Protein AF-A0A960UF58-F1 (afdb_monomer_lite)

Sequence (215 aa):
MGAFDPLALAAARLGTALIGRLQPARASLYSFDLWLEPWLRRRQAMRGRVPEVPAGTTRDLLFCFVDHFEPGTKGAELDRARERFAAWMDLYPPLAGQFTDAEGRHPQHGFFFPPHYFREEYMLGLAGMDWQGFGETELHLHHDGDTSATLRALLEETLERYAEYGVFQCQGEPVKRAYGFIHGNWALDNSRPEFCGVNDELTILRETGCYGDFT

Secondary structure (DSSP, 8-state):
-PPP-HHHHHHHHHHHHHHTTS-HHHHGGGTHHHHHHHHHHHHHHHTT-S----TT-----------B--TTTTT--HHHHHHHHHHHHHHHHHHHTT---TTSPPPPEEEEE-GGG--HHHHHHHHHHHHTTSEEEEEEE---S--HHHHHHHHHHHHHHHHTTT-S-EETTTTEE-EEEEETTS-GGGTSGGG---TTHHHHHHHHTEEEE--

pLDDT: mean 85.35, std 18.41, range [35.66, 98.19]

Structure (mmCIF, N/CA/C/O backbone):
data_AF-A0A960UF58-F1
#
_entry.id   AF-A0A960UF58-F1
#
loop_
_atom_site.group_PDB
_atom_site.id
_atom_site.type_symbol
_atom_site.label_atom_id
_atom_site.label_alt_id
_atom_site.label_comp_id
_atom_site.label_asym_id
_atom_site.label_entity_id
_atom_site.label_seq_id
_atom_site.pdbx_PDB_ins_code
_atom_site.Cartn_x
_atom_site.Cartn_y
_atom_site.Cartn_z
_atom_site.occupancy
_atom_site.B_iso_or_equiv
_atom_site.auth_seq_id
_atom_site.auth_comp_id
_atom_site.auth_asym_id
_atom_site.auth_atom_id
_atom_site.pdbx_PDB_model_num
ATOM 1 N N . MET A 1 1 ? 38.854 28.018 29.960 1.00 35.66 1 MET A N 1
ATOM 2 C CA . MET A 1 1 ? 39.108 26.567 30.101 1.00 35.66 1 MET A CA 1
ATOM 3 C C . MET A 1 1 ? 37.794 25.862 29.842 1.00 35.66 1 MET A C 1
ATOM 5 O O . MET A 1 1 ? 36.840 26.119 30.562 1.00 35.66 1 MET A O 1
ATOM 9 N N . GLY A 1 2 ? 37.717 25.140 28.722 1.00 35.88 2 GLY A N 1
ATOM 10 C CA . GLY A 1 2 ? 36.471 24.616 28.163 1.00 35.88 2 GLY A CA 1
ATOM 11 C C . GLY A 1 2 ? 35.810 23.590 29.076 1.00 35.88 2 GLY A C 1
ATOM 12 O O . GLY A 1 2 ? 36.472 22.680 29.573 1.00 35.88 2 GLY A O 1
ATOM 13 N N . ALA A 1 3 ? 34.511 23.769 29.299 1.00 35.78 3 ALA A N 1
ATOM 14 C CA . ALA A 1 3 ? 33.680 22.813 30.004 1.00 35.78 3 ALA A CA 1
ATOM 15 C C . ALA A 1 3 ? 33.546 21.543 29.150 1.00 35.78 3 ALA A C 1
ATOM 17 O O . ALA A 1 3 ? 33.103 21.591 28.005 1.00 35.78 3 ALA A O 1
ATOM 18 N N . PHE A 1 4 ? 33.981 20.422 29.717 1.00 38.81 4 PHE A N 1
ATOM 19 C CA . PHE A 1 4 ? 33.742 19.081 29.199 1.00 38.81 4 PHE A CA 1
ATOM 20 C C . PHE A 1 4 ? 32.229 18.819 29.180 1.00 38.81 4 PHE A C 1
ATOM 22 O O . PHE A 1 4 ? 31.593 18.901 30.229 1.00 38.81 4 PHE A O 1
ATOM 29 N N . ASP A 1 5 ? 31.667 18.492 28.014 1.00 45.50 5 ASP A N 1
ATOM 30 C CA . ASP A 1 5 ? 30.280 18.039 27.888 1.00 45.50 5 ASP A CA 1
ATOM 31 C C . ASP A 1 5 ? 30.226 16.496 27.921 1.00 45.50 5 ASP A C 1
ATOM 33 O O . ASP A 1 5 ? 30.603 15.836 26.944 1.00 45.50 5 ASP A O 1
ATOM 37 N N . PRO A 1 6 ? 29.778 15.881 29.030 1.00 41.31 6 PRO A N 1
ATOM 38 C CA . PRO A 1 6 ? 29.669 14.429 29.144 1.00 41.31 6 PRO A CA 1
ATOM 39 C C . PRO A 1 6 ? 28.614 13.812 28.201 1.00 41.31 6 PRO A C 1
ATOM 41 O O . PRO A 1 6 ? 28.666 12.603 27.962 1.00 41.31 6 PRO A O 1
ATOM 44 N N . LEU A 1 7 ? 27.701 14.601 27.611 1.00 42.38 7 LEU A N 1
ATOM 45 C CA . LEU A 1 7 ? 26.714 14.119 26.633 1.00 42.38 7 LEU A CA 1
ATOM 46 C C . LEU A 1 7 ? 27.330 13.869 25.250 1.00 42.38 7 LEU A C 1
ATOM 48 O O . LEU A 1 7 ? 26.960 12.894 24.590 1.00 42.38 7 LEU A O 1
ATOM 52 N N . ALA A 1 8 ? 28.326 14.662 24.845 1.00 39.12 8 ALA A N 1
ATOM 53 C CA . ALA A 1 8 ? 29.059 14.451 23.594 1.00 39.12 8 ALA A CA 1
ATOM 54 C C . ALA A 1 8 ? 29.823 13.109 23.592 1.00 39.12 8 ALA A C 1
ATOM 56 O O . ALA A 1 8 ? 29.866 12.403 22.582 1.00 39.12 8 ALA A O 1
ATOM 57 N N . LEU A 1 9 ? 30.355 12.697 24.750 1.00 36.53 9 LEU A N 1
ATOM 58 C CA . LEU A 1 9 ? 31.069 11.424 24.903 1.00 36.53 9 LEU A CA 1
ATOM 59 C C . LEU A 1 9 ? 30.117 10.212 24.978 1.00 36.53 9 LEU A C 1
ATOM 61 O O . LEU A 1 9 ? 30.478 9.113 24.554 1.00 36.53 9 LEU A O 1
ATOM 65 N N . ALA A 1 10 ? 28.890 10.402 25.476 1.00 38.62 10 ALA A N 1
ATOM 66 C CA . ALA A 1 10 ? 27.859 9.363 25.506 1.00 38.62 10 ALA A CA 1
ATOM 67 C C . ALA A 1 10 ? 27.252 9.102 24.114 1.00 38.62 10 ALA A C 1
ATOM 69 O O . ALA A 1 10 ? 27.039 7.943 23.752 1.00 38.62 10 ALA A O 1
ATOM 70 N N . ALA A 1 11 ? 27.055 10.149 23.302 1.00 41.41 11 ALA A N 1
ATOM 71 C CA . ALA A 1 11 ? 26.630 10.025 21.905 1.00 41.41 11 ALA A CA 1
ATOM 72 C C . ALA A 1 11 ? 27.689 9.311 21.043 1.00 41.41 11 ALA A C 1
ATOM 74 O O . ALA A 1 11 ? 27.357 8.402 20.280 1.00 41.41 11 ALA A O 1
ATOM 75 N N . ALA A 1 12 ? 28.974 9.626 21.248 1.00 40.22 12 ALA A N 1
ATOM 76 C CA . ALA A 1 12 ? 30.078 8.942 20.576 1.00 40.22 12 ALA A CA 1
ATOM 77 C C . ALA A 1 12 ? 30.162 7.442 20.931 1.00 40.22 12 ALA A C 1
ATOM 79 O O . ALA A 1 12 ? 30.498 6.630 20.069 1.00 40.22 12 ALA A O 1
ATOM 80 N N . ARG A 1 13 ? 29.814 7.056 22.172 1.00 38.66 13 ARG A N 1
ATOM 81 C CA . ARG A 1 13 ? 29.865 5.664 22.668 1.00 38.66 13 ARG A CA 1
ATOM 82 C C . ARG A 1 13 ? 28.638 4.816 22.313 1.00 38.66 13 ARG A C 1
ATOM 84 O O . ARG A 1 13 ? 28.781 3.616 22.095 1.00 38.66 13 ARG A O 1
ATOM 91 N N . LEU A 1 14 ? 27.449 5.412 22.210 1.00 40.06 14 LEU A N 1
ATOM 92 C CA . LEU A 1 14 ? 26.248 4.718 21.719 1.00 40.06 14 LEU A CA 1
ATOM 93 C C . LEU A 1 14 ? 26.295 4.500 20.201 1.00 40.06 14 LEU A C 1
ATOM 95 O O . LEU A 1 14 ? 25.903 3.431 19.738 1.00 40.06 14 LEU A O 1
ATOM 99 N N . GLY A 1 15 ? 26.869 5.451 19.453 1.00 38.34 15 GLY A N 1
ATOM 100 C CA . GLY A 1 15 ? 27.195 5.259 18.040 1.00 38.34 15 GLY A CA 1
ATOM 101 C C . GLY A 1 15 ? 28.153 4.084 17.843 1.00 38.34 15 GLY A C 1
ATOM 102 O O . GLY A 1 15 ? 27.840 3.155 17.109 1.00 38.34 15 GLY A O 1
ATOM 103 N N . THR A 1 16 ? 29.272 4.036 18.574 1.00 40.19 16 THR A N 1
ATOM 104 C CA . THR A 1 16 ? 30.250 2.937 18.427 1.00 40.19 16 THR A CA 1
ATOM 105 C C . THR A 1 16 ? 29.744 1.573 18.903 1.00 40.19 16 THR A C 1
ATOM 107 O O . THR A 1 16 ? 30.162 0.563 18.345 1.00 40.19 16 THR A O 1
ATOM 110 N N . ALA A 1 17 ? 28.834 1.496 19.878 1.00 38.78 17 ALA A N 1
ATOM 111 C CA . ALA A 1 17 ? 28.295 0.213 20.344 1.00 38.78 17 ALA A CA 1
ATOM 112 C C . ALA A 1 17 ? 27.265 -0.406 19.378 1.00 38.78 17 ALA A C 1
ATOM 114 O O . ALA A 1 17 ? 27.207 -1.632 19.261 1.00 38.78 17 ALA A O 1
ATOM 115 N N . LEU A 1 18 ? 26.492 0.417 18.656 1.00 38.09 18 LEU A N 1
ATOM 116 C CA . LEU A 1 18 ? 25.595 -0.054 17.593 1.00 38.09 18 LEU A CA 1
ATOM 117 C C . LEU A 1 18 ? 26.373 -0.356 16.297 1.00 38.09 18 LEU A C 1
ATOM 119 O O . LEU A 1 18 ? 26.119 -1.362 15.639 1.00 38.09 18 LEU A O 1
ATOM 123 N N . ILE A 1 19 ? 27.392 0.460 15.996 1.00 43.59 19 ILE A N 1
ATOM 124 C CA . ILE A 1 19 ? 28.337 0.254 14.886 1.00 43.59 19 ILE A CA 1
ATOM 125 C C . ILE A 1 19 ? 29.221 -0.982 15.127 1.00 43.59 19 ILE A C 1
ATOM 127 O O . ILE A 1 19 ? 29.577 -1.672 14.186 1.00 43.59 19 ILE A O 1
ATOM 131 N N . GLY A 1 20 ? 29.535 -1.338 16.375 1.00 38.00 20 GLY A N 1
ATOM 132 C CA . GLY A 1 20 ? 30.396 -2.484 16.694 1.00 38.00 20 GLY A CA 1
ATOM 133 C C . GLY A 1 20 ? 29.783 -3.864 16.414 1.00 38.00 20 GLY A C 1
ATOM 134 O O . GLY A 1 20 ? 30.506 -4.858 16.426 1.00 38.00 20 GLY A O 1
ATOM 135 N N . ARG A 1 21 ? 28.466 -3.948 16.167 1.00 47.28 21 ARG A N 1
ATOM 136 C CA . ARG A 1 21 ? 27.764 -5.199 15.806 1.00 47.28 21 ARG A CA 1
ATOM 137 C C . ARG A 1 21 ? 27.232 -5.224 14.376 1.00 47.28 21 ARG A C 1
ATOM 139 O O . ARG A 1 21 ? 26.834 -6.286 13.901 1.00 47.28 21 ARG A O 1
ATOM 146 N N . LEU A 1 22 ? 27.243 -4.090 13.685 1.00 45.78 22 LEU A N 1
ATOM 147 C CA . LEU A 1 22 ? 26.968 -4.013 12.259 1.00 45.78 22 LEU A CA 1
ATOM 148 C C . LEU A 1 22 ? 28.318 -3.962 11.555 1.00 45.78 22 LEU A C 1
ATOM 150 O O . LEU A 1 22 ? 29.100 -3.048 11.784 1.00 45.78 22 LEU A O 1
ATOM 154 N N . GLN A 1 23 ? 28.622 -4.951 10.712 1.00 42.91 23 GLN A N 1
ATOM 155 C CA . GLN A 1 23 ? 29.793 -4.855 9.839 1.00 42.91 23 GLN A CA 1
ATOM 156 C C . GLN A 1 23 ? 29.788 -3.465 9.169 1.00 42.91 23 GLN A C 1
ATOM 158 O O . GLN A 1 23 ? 28.734 -3.069 8.667 1.00 42.91 23 GLN A O 1
ATOM 163 N N . PRO A 1 24 ? 30.907 -2.718 9.143 1.00 47.62 24 PRO A N 1
ATOM 164 C CA . PRO A 1 24 ? 30.952 -1.350 8.612 1.00 47.62 24 PRO A CA 1
ATOM 165 C C . PRO A 1 24 ? 30.425 -1.232 7.168 1.00 47.62 24 PRO A C 1
ATOM 167 O O . PRO A 1 24 ? 29.931 -0.180 6.783 1.00 47.62 24 PRO A O 1
ATOM 170 N N . ALA A 1 25 ? 30.409 -2.337 6.416 1.00 47.12 25 ALA A N 1
ATOM 171 C CA . ALA A 1 25 ? 29.794 -2.457 5.094 1.00 47.12 25 ALA A CA 1
ATOM 172 C C . ALA A 1 25 ? 28.253 -2.322 5.063 1.00 47.12 25 ALA A C 1
ATOM 174 O O . ALA A 1 25 ? 27.687 -2.143 3.993 1.00 47.12 25 ALA A O 1
ATOM 175 N N . ARG A 1 26 ? 27.555 -2.417 6.204 1.00 44.84 26 ARG A N 1
ATOM 176 C CA . ARG A 1 26 ? 26.094 -2.233 6.300 1.00 44.84 26 ARG A CA 1
ATOM 177 C C . ARG A 1 26 ? 25.682 -0.866 6.834 1.00 44.84 26 ARG A C 1
ATOM 179 O O . ARG A 1 26 ? 24.528 -0.490 6.682 1.00 44.84 26 ARG A O 1
ATOM 186 N N . ALA A 1 27 ? 26.600 -0.120 7.445 1.00 47.00 27 ALA A N 1
ATOM 187 C CA . ALA A 1 27 ? 26.308 1.223 7.938 1.00 47.00 27 ALA A CA 1
ATOM 188 C C . ALA A 1 27 ? 26.151 2.236 6.788 1.00 47.00 27 ALA A C 1
ATOM 190 O O . ALA A 1 27 ? 25.354 3.157 6.903 1.00 47.00 27 ALA A O 1
ATOM 191 N N . SER A 1 28 ? 26.834 2.037 5.656 1.00 52.88 28 SER A N 1
ATOM 192 C CA . SER A 1 28 ? 26.643 2.872 4.461 1.00 52.88 28 SER A CA 1
ATOM 193 C C . SER A 1 28 ? 25.354 2.568 3.687 1.00 52.88 28 SER A C 1
ATOM 195 O O . SER A 1 28 ? 25.018 3.326 2.792 1.00 52.88 28 SER A O 1
ATOM 197 N N . LEU A 1 29 ? 24.641 1.476 4.002 1.00 53.09 29 LEU A N 1
ATOM 198 C CA . LEU A 1 29 ? 23.432 1.056 3.271 1.00 53.09 29 LEU A CA 1
ATOM 199 C C . LEU A 1 29 ? 22.164 1.811 3.683 1.00 53.09 29 LEU A C 1
ATOM 201 O O . LEU A 1 29 ? 21.142 1.669 3.027 1.00 53.09 29 LEU A O 1
ATOM 205 N N . TYR A 1 30 ? 22.211 2.566 4.781 1.00 58.62 30 TYR A N 1
ATOM 206 C CA . TYR A 1 30 ? 21.027 3.214 5.348 1.00 58.62 30 TYR A CA 1
ATOM 207 C C . TYR A 1 30 ? 21.188 4.724 5.503 1.00 58.62 30 TYR A C 1
ATOM 209 O O . TYR A 1 30 ? 20.387 5.325 6.211 1.00 58.62 30 TYR A O 1
ATOM 217 N N . SER A 1 31 ? 22.227 5.326 4.910 1.00 70.44 31 SER A N 1
ATOM 218 C CA . SER A 1 31 ? 22.417 6.786 4.864 1.00 70.44 31 SER A CA 1
ATOM 219 C C . SER A 1 31 ? 22.150 7.478 6.212 1.00 70.44 31 SER A C 1
ATOM 221 O O . SER A 1 31 ? 21.414 8.461 6.301 1.00 70.44 31 SER A O 1
ATOM 223 N N . PHE A 1 32 ? 22.682 6.906 7.304 1.00 73.25 32 PHE A N 1
ATOM 224 C CA . PHE A 1 32 ? 22.424 7.373 8.676 1.00 73.25 32 PHE A CA 1
ATOM 225 C C . PHE A 1 32 ? 22.782 8.847 8.871 1.00 73.25 32 PHE A C 1
ATOM 227 O O . PHE A 1 32 ? 22.177 9.527 9.696 1.00 73.25 32 PHE A O 1
ATOM 234 N N . ASP A 1 33 ? 23.764 9.337 8.125 1.00 75.56 33 ASP A N 1
ATOM 235 C CA . ASP A 1 33 ? 24.168 10.736 8.076 1.00 75.56 33 ASP A CA 1
ATOM 236 C C . ASP A 1 33 ? 23.029 11.677 7.656 1.00 75.56 33 ASP A C 1
ATOM 238 O O . ASP A 1 33 ? 22.981 12.806 8.141 1.00 75.56 33 ASP A O 1
ATOM 242 N N . LEU A 1 34 ? 22.071 11.206 6.851 1.00 72.31 34 LEU A N 1
ATOM 243 C CA . LEU A 1 34 ? 20.935 12.007 6.388 1.00 72.31 34 LEU A CA 1
ATOM 244 C C . LEU A 1 34 ? 19.814 12.125 7.431 1.00 72.31 34 LEU A C 1
ATOM 246 O O . LEU A 1 34 ? 19.205 13.187 7.558 1.00 72.31 34 LEU A O 1
ATOM 250 N N . TRP A 1 35 ? 19.525 11.066 8.197 1.00 76.62 35 TRP A N 1
ATOM 251 C CA . TRP A 1 35 ? 18.324 11.020 9.048 1.00 76.62 35 TRP A CA 1
ATOM 252 C C . TRP A 1 35 ? 18.586 10.925 10.556 1.00 76.62 35 TRP A C 1
ATOM 254 O O . TRP A 1 35 ? 17.722 11.320 11.345 1.00 76.62 35 TRP A O 1
ATOM 264 N N . LEU A 1 36 ? 19.755 10.446 11.001 1.00 83.19 36 LEU A N 1
ATOM 265 C CA . LEU A 1 36 ? 19.995 10.154 12.420 1.00 83.19 36 LEU A CA 1
ATOM 266 C C . LEU A 1 36 ? 20.005 11.418 13.286 1.00 83.19 36 LEU A C 1
ATOM 268 O O . LEU A 1 36 ? 19.391 11.437 14.356 1.00 83.19 36 LEU A O 1
ATOM 272 N N . GLU A 1 37 ? 20.685 12.479 12.844 1.00 88.38 37 GLU A N 1
ATOM 273 C CA . GLU A 1 37 ? 20.722 13.745 13.579 1.00 88.38 37 GLU A CA 1
ATOM 274 C C . GLU A 1 37 ? 19.328 14.403 13.650 1.00 88.38 37 GLU A C 1
ATOM 276 O O . GLU A 1 37 ? 18.875 14.674 14.773 1.00 88.38 37 GLU A O 1
ATOM 281 N N . PRO A 1 38 ? 18.602 14.625 12.530 1.00 85.75 38 PRO A N 1
ATOM 282 C CA . PRO A 1 38 ? 17.232 15.136 12.578 1.00 85.75 38 PRO A CA 1
ATOM 283 C C . PRO A 1 38 ? 16.314 14.304 13.481 1.00 85.75 38 PRO A C 1
ATOM 285 O O . PRO A 1 38 ? 15.581 14.865 14.304 1.00 85.75 38 PRO A O 1
ATOM 288 N N . TRP A 1 39 ? 16.394 12.972 13.399 1.00 84.81 39 TRP A N 1
ATOM 289 C CA . TRP A 1 39 ? 15.601 12.069 14.231 1.00 84.81 39 TRP A CA 1
ATOM 290 C C . TRP A 1 39 ? 15.932 12.205 15.722 1.00 84.81 39 TRP A C 1
ATOM 292 O O . TRP A 1 39 ? 15.020 12.320 16.545 1.00 84.81 39 TRP A O 1
ATOM 302 N N . LEU A 1 40 ? 17.217 12.256 16.099 1.00 90.56 40 LEU A N 1
ATOM 303 C CA . LEU A 1 40 ? 17.638 12.444 17.493 1.00 90.56 40 LEU A CA 1
ATOM 304 C C . LEU A 1 40 ? 17.169 13.791 18.045 1.00 90.56 40 LEU A C 1
ATOM 306 O O . LEU A 1 40 ? 16.620 13.840 19.150 1.00 90.56 40 LEU A O 1
ATOM 310 N N . ARG A 1 41 ? 17.325 14.873 17.271 1.00 89.88 41 ARG A N 1
ATOM 311 C CA . ARG A 1 41 ? 16.839 16.209 17.645 1.00 89.88 41 ARG A CA 1
ATOM 312 C C . ARG A 1 41 ? 15.329 16.204 17.848 1.00 89.88 41 ARG A C 1
ATOM 314 O O . ARG A 1 41 ? 14.854 16.704 18.868 1.00 89.88 41 ARG A O 1
ATOM 321 N N . ARG A 1 42 ? 14.569 15.586 16.935 1.00 86.50 42 ARG A N 1
ATOM 322 C CA . ARG A 1 42 ? 13.112 15.436 17.062 1.00 86.50 42 ARG A CA 1
ATOM 323 C C . ARG A 1 42 ? 12.751 14.629 18.303 1.00 86.50 42 ARG A C 1
ATOM 325 O O . ARG A 1 42 ? 11.921 15.073 19.089 1.00 86.50 42 ARG A O 1
ATOM 332 N N . ARG A 1 43 ? 13.397 13.484 18.530 1.00 85.94 43 ARG A N 1
ATOM 333 C CA . ARG A 1 43 ? 13.152 12.628 19.699 1.00 85.94 43 ARG A CA 1
ATOM 334 C C . ARG A 1 43 ? 13.438 13.356 21.008 1.00 85.94 43 ARG A C 1
ATOM 336 O O . ARG A 1 43 ? 12.660 13.235 21.950 1.00 85.94 43 ARG A O 1
ATOM 343 N N . GLN A 1 44 ? 14.524 14.121 21.078 1.00 87.81 44 GLN A N 1
ATOM 344 C CA . GLN A 1 44 ? 14.856 14.925 22.251 1.00 87.81 44 GLN A CA 1
ATOM 345 C C . GLN A 1 44 ? 13.871 16.082 22.445 1.00 87.81 44 GLN A C 1
ATOM 347 O O . GLN A 1 44 ? 13.443 16.315 23.569 1.00 87.81 44 GLN A O 1
ATOM 352 N N . ALA A 1 45 ? 13.448 16.749 21.369 1.00 85.25 45 ALA A N 1
ATOM 353 C CA . ALA A 1 45 ? 12.430 17.796 21.431 1.00 85.25 45 ALA A CA 1
ATOM 354 C C . ALA A 1 45 ? 11.052 17.260 21.860 1.00 85.25 45 ALA A C 1
ATOM 356 O O . ALA A 1 45 ? 10.289 17.983 22.492 1.00 85.25 45 ALA A O 1
ATOM 357 N N . MET A 1 46 ? 10.735 16.005 21.527 1.00 82.00 46 MET A N 1
ATOM 358 C CA . MET A 1 46 ? 9.480 15.338 21.894 1.00 82.00 46 MET A CA 1
ATOM 359 C C . MET A 1 46 ? 9.526 14.673 23.279 1.00 82.00 46 MET A C 1
ATOM 361 O O . MET A 1 46 ? 8.474 14.374 23.848 1.00 82.00 46 MET A O 1
ATOM 365 N N . ARG A 1 47 ? 10.715 14.444 23.857 1.00 76.69 47 ARG A N 1
ATOM 366 C CA . ARG A 1 47 ? 10.854 13.900 25.217 1.00 76.69 47 ARG A CA 1
ATOM 367 C C . ARG A 1 47 ? 10.199 14.846 26.223 1.00 76.69 47 ARG A C 1
ATOM 369 O O . ARG A 1 47 ? 10.579 16.005 26.332 1.00 76.69 47 ARG A O 1
ATOM 376 N N . GLY A 1 48 ? 9.215 14.332 26.960 1.0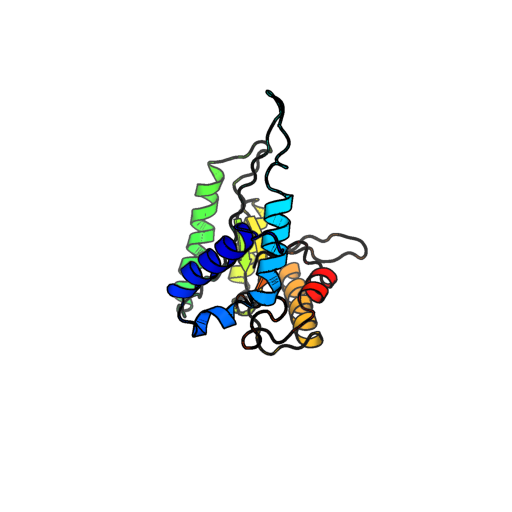0 70.38 48 GLY A N 1
ATOM 377 C CA . GLY A 1 48 ? 8.448 15.107 27.941 1.00 70.38 48 GLY A CA 1
ATOM 378 C C . GLY A 1 48 ? 7.337 15.980 27.348 1.00 70.38 48 GLY A C 1
ATOM 379 O O . GLY A 1 48 ? 6.665 16.667 28.104 1.00 70.38 48 GLY A O 1
ATOM 380 N N . ARG A 1 49 ? 7.107 15.941 26.025 1.00 70.38 49 ARG A N 1
ATOM 381 C CA . ARG A 1 49 ? 5.983 16.630 25.364 1.00 70.38 49 ARG A CA 1
ATOM 382 C C . ARG A 1 49 ? 4.743 15.757 25.180 1.00 70.38 49 ARG A C 1
ATOM 384 O O . ARG A 1 49 ? 3.867 16.131 24.409 1.00 70.38 49 ARG A O 1
ATOM 391 N N . VAL A 1 50 ? 4.658 14.607 25.849 1.00 69.12 50 VAL A N 1
ATOM 392 C CA . VAL A 1 50 ? 3.391 13.869 25.908 1.00 69.12 50 VAL A CA 1
ATOM 393 C C . VAL A 1 50 ? 2.460 14.706 26.782 1.00 69.12 50 VAL A C 1
ATOM 395 O O . VAL A 1 50 ? 2.764 14.854 27.967 1.00 69.12 50 VAL A O 1
ATOM 398 N N . PRO A 1 51 ? 1.398 15.316 26.226 1.00 74.44 51 PRO A N 1
ATOM 399 C CA . PRO A 1 51 ? 0.483 16.114 27.024 1.00 74.44 51 PRO A CA 1
ATOM 400 C C . PRO A 1 51 ? -0.092 15.228 28.126 1.00 74.44 51 PRO A C 1
ATOM 402 O O . PRO A 1 51 ? -0.423 14.066 27.877 1.00 74.44 51 PRO A O 1
ATOM 405 N N . GLU A 1 52 ? -0.210 15.758 29.339 1.00 79.31 52 GLU A N 1
ATOM 406 C CA . GLU A 1 52 ? -0.967 15.068 30.374 1.00 79.31 52 GLU A CA 1
ATOM 407 C C . GLU A 1 52 ? -2.422 15.000 29.905 1.00 79.31 52 GLU A C 1
ATOM 409 O O . GLU A 1 52 ? -3.082 16.023 29.728 1.00 79.31 52 GLU A O 1
ATOM 414 N N . VAL A 1 53 ? -2.895 13.793 29.602 1.00 81.62 53 VAL A N 1
ATOM 415 C CA . VAL A 1 53 ? -4.269 13.576 29.153 1.00 81.62 53 VAL A CA 1
ATOM 416 C C . VAL A 1 53 ? -5.137 13.442 30.406 1.00 81.62 53 VAL A C 1
ATOM 418 O O . VAL A 1 53 ? -4.920 12.477 31.151 1.00 81.62 53 VAL A O 1
ATOM 421 N N . PRO A 1 54 ? -6.092 14.363 30.654 1.00 89.62 54 PRO A N 1
ATOM 422 C CA . PRO A 1 54 ? -6.914 14.347 31.857 1.00 89.62 54 PRO A CA 1
ATOM 423 C C . PRO A 1 54 ? -7.587 12.996 32.106 1.00 89.62 54 PRO A C 1
ATOM 425 O O . PRO A 1 54 ? -7.923 12.246 31.182 1.00 89.62 54 PRO A O 1
ATOM 428 N N . ALA A 1 55 ? -7.802 12.678 33.381 1.00 88.94 55 ALA A N 1
ATOM 429 C CA . ALA A 1 55 ? -8.592 11.513 33.748 1.00 88.94 55 ALA A CA 1
ATOM 430 C C . ALA A 1 55 ? -10.015 11.654 33.177 1.00 88.94 55 ALA A C 1
ATOM 432 O O . ALA A 1 55 ? -10.645 12.698 33.325 1.00 88.94 55 ALA A O 1
ATOM 433 N N . GLY A 1 56 ? -10.508 10.602 32.522 1.00 89.12 56 GLY A N 1
ATOM 434 C CA . GLY A 1 56 ? -11.827 10.597 31.880 1.00 89.12 56 GLY A CA 1
ATOM 435 C C . GLY A 1 56 ? -11.848 11.037 30.412 1.00 89.12 56 GLY A C 1
ATOM 436 O O . GLY A 1 56 ? -12.899 10.938 29.789 1.00 89.12 56 GLY A O 1
ATOM 437 N N . THR A 1 57 ? -10.723 11.464 29.827 1.00 91.88 57 THR A N 1
ATOM 438 C CA . THR A 1 57 ? -10.649 11.731 28.382 1.00 91.88 57 THR A CA 1
ATOM 439 C C . THR A 1 57 ? -10.648 10.423 27.584 1.00 91.88 57 THR A C 1
ATOM 441 O O . THR A 1 57 ? -9.807 9.550 27.827 1.00 91.88 57 THR A O 1
ATOM 444 N N . THR A 1 58 ? -11.562 10.299 26.615 1.00 89.50 58 THR A N 1
ATOM 445 C CA . THR A 1 58 ? -11.568 9.209 25.625 1.00 89.50 58 THR A CA 1
ATOM 446 C C . THR A 1 58 ? -10.254 9.200 24.849 1.00 89.50 58 THR A C 1
ATOM 448 O O . THR A 1 58 ? -9.766 10.249 24.436 1.00 89.50 58 THR A O 1
ATOM 451 N N . ARG A 1 59 ? -9.660 8.016 24.684 1.00 85.50 59 ARG A N 1
ATOM 452 C CA . ARG A 1 59 ? -8.436 7.820 23.904 1.00 85.50 59 ARG A CA 1
ATOM 453 C C . ARG A 1 59 ? -8.735 6.873 22.754 1.00 85.50 59 ARG A C 1
ATOM 455 O O . ARG A 1 59 ? -9.034 5.708 23.005 1.00 85.50 59 ARG A O 1
ATOM 462 N N . ASP A 1 60 ? -8.600 7.367 21.535 1.00 86.50 60 ASP A N 1
ATOM 463 C CA . ASP A 1 60 ? -8.675 6.551 20.330 1.00 86.50 60 ASP A CA 1
ATOM 464 C C . ASP A 1 60 ? -7.331 5.850 20.108 1.00 86.50 60 ASP A C 1
ATOM 466 O O . ASP A 1 60 ? -6.266 6.475 20.127 1.00 86.50 60 ASP A O 1
ATOM 470 N N . LEU A 1 61 ? -7.370 4.528 19.953 1.00 85.81 61 LEU A N 1
ATOM 471 C CA . LEU A 1 61 ? -6.196 3.700 19.695 1.00 85.81 61 LEU A CA 1
ATOM 472 C C . LEU A 1 61 ? -6.282 3.177 18.268 1.00 85.81 61 LEU A C 1
ATOM 474 O O . LEU A 1 61 ? -7.158 2.377 17.953 1.00 85.81 61 LEU A O 1
ATOM 478 N N . LEU A 1 62 ? -5.352 3.614 17.423 1.00 86.06 62 LEU A N 1
ATOM 479 C CA . LEU A 1 62 ? -5.229 3.131 16.056 1.00 86.06 62 LEU A CA 1
ATOM 480 C C . LEU A 1 62 ? -4.100 2.102 16.002 1.00 86.06 62 LEU A C 1
ATOM 482 O O . LEU A 1 62 ? -2.953 2.408 16.332 1.00 86.06 62 LEU A O 1
ATOM 486 N N . PHE A 1 63 ? -4.432 0.884 15.581 1.00 84.25 63 PHE A N 1
ATOM 487 C CA . PHE A 1 63 ? -3.454 -0.150 15.267 1.00 84.25 63 PHE A CA 1
ATOM 488 C C . PHE A 1 63 ? -3.285 -0.197 13.756 1.00 84.25 63 PHE A C 1
ATOM 490 O O . PHE A 1 63 ? -4.231 -0.503 13.040 1.00 84.25 63 PHE A O 1
ATOM 497 N N . CYS A 1 64 ? -2.082 0.115 13.285 1.00 84.00 64 CYS A N 1
ATOM 498 C CA . CYS A 1 64 ? -1.735 0.039 11.876 1.00 84.00 64 CYS A CA 1
ATOM 499 C C . CYS A 1 64 ? -0.658 -1.029 11.699 1.00 84.00 64 CYS A C 1
ATOM 501 O O . CYS A 1 64 ? 0.387 -0.979 12.354 1.00 84.00 64 CYS A O 1
ATOM 503 N N . PHE A 1 65 ? -0.942 -2.006 10.844 1.00 81.62 65 PHE A N 1
ATOM 504 C CA . PHE A 1 65 ? 0.023 -2.981 10.367 1.00 81.62 65 PHE A CA 1
ATOM 505 C C . PHE A 1 65 ? 0.090 -2.839 8.854 1.00 81.62 65 PHE A C 1
ATOM 507 O O . PHE A 1 65 ? -0.940 -2.879 8.186 1.00 81.62 65 PHE A O 1
ATOM 514 N N . VAL A 1 66 ? 1.300 -2.639 8.348 1.0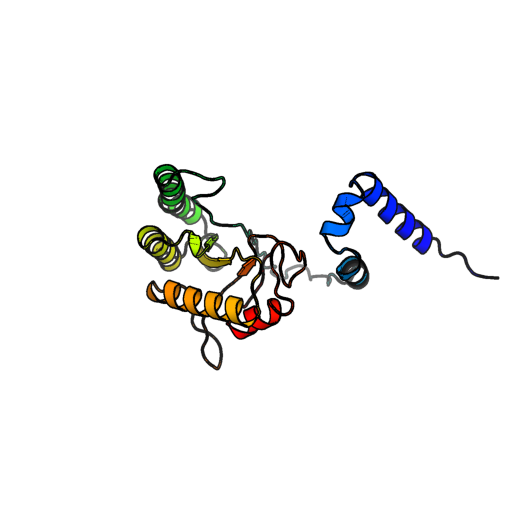0 81.88 66 VAL A N 1
ATOM 515 C CA . VAL A 1 66 ? 1.552 -2.406 6.934 1.00 81.88 66 VAL A CA 1
ATOM 516 C C . VAL A 1 66 ? 2.571 -3.431 6.474 1.00 81.88 66 VAL A C 1
ATOM 518 O O . VAL A 1 66 ? 3.612 -3.595 7.109 1.00 81.88 66 VAL A O 1
ATOM 521 N N . ASP A 1 67 ? 2.233 -4.159 5.416 1.00 86.19 67 ASP A N 1
ATOM 522 C CA . ASP A 1 67 ? 3.093 -5.181 4.832 1.00 86.19 67 ASP A CA 1
ATOM 523 C C . ASP A 1 67 ? 2.807 -5.319 3.336 1.00 86.19 67 ASP A C 1
ATOM 525 O O . ASP A 1 67 ? 1.764 -4.904 2.826 1.00 86.19 67 ASP A O 1
ATOM 529 N N . HIS A 1 68 ? 3.748 -5.933 2.636 1.00 94.06 68 HIS A N 1
ATOM 530 C CA . HIS A 1 68 ? 3.669 -6.203 1.214 1.00 94.06 68 HIS A CA 1
ATOM 531 C C . HIS A 1 68 ? 2.686 -7.344 0.929 1.00 94.06 68 HIS A C 1
ATOM 533 O O . HIS A 1 68 ? 2.889 -8.483 1.361 1.00 94.06 68 HIS A O 1
ATOM 539 N N . PHE A 1 69 ? 1.656 -7.089 0.122 1.00 96.44 69 PHE A N 1
ATOM 540 C CA . PHE A 1 69 ? 0.744 -8.139 -0.318 1.00 96.44 69 PHE A CA 1
ATOM 541 C C . PHE A 1 69 ? 1.237 -8.792 -1.617 1.00 96.44 69 PHE A C 1
ATOM 543 O O . PHE A 1 69 ? 0.925 -8.366 -2.728 1.00 96.44 69 PHE A O 1
ATOM 550 N N . GLU A 1 70 ? 2.031 -9.856 -1.472 1.00 96.12 70 GLU A N 1
ATOM 551 C CA . GLU A 1 70 ? 2.690 -10.551 -2.585 1.00 96.12 70 GLU A CA 1
ATOM 552 C C . GLU A 1 70 ? 2.411 -12.063 -2.607 1.00 96.12 70 GLU A C 1
ATOM 554 O O . GLU A 1 70 ? 3.214 -12.867 -2.114 1.00 96.12 70 GLU A O 1
ATOM 559 N N . PRO A 1 71 ? 1.317 -12.516 -3.239 1.00 95.19 71 PRO A N 1
ATOM 560 C CA . PRO A 1 71 ? 1.003 -13.944 -3.303 1.00 95.19 71 PRO A CA 1
ATOM 561 C C . PRO A 1 71 ? 2.139 -14.786 -3.923 1.00 95.19 71 PRO A C 1
ATOM 563 O O . PRO A 1 71 ? 2.429 -15.898 -3.465 1.00 95.19 71 PRO A O 1
ATOM 566 N N . GLY A 1 72 ? 2.841 -14.223 -4.914 1.00 94.31 72 GLY A N 1
ATOM 567 C CA . GLY A 1 72 ? 3.973 -14.842 -5.613 1.00 94.31 72 GLY A CA 1
ATOM 568 C C . GLY A 1 72 ? 5.326 -14.758 -4.898 1.00 94.31 72 GLY A C 1
ATOM 569 O O . GLY A 1 72 ? 6.323 -15.242 -5.437 1.00 94.31 72 GLY A O 1
ATOM 570 N N . THR A 1 73 ? 5.389 -14.180 -3.691 1.00 93.69 73 THR A N 1
ATOM 571 C CA . THR A 1 73 ? 6.663 -13.928 -3.004 1.00 93.69 73 THR A CA 1
ATOM 572 C C . THR A 1 73 ? 7.523 -15.188 -2.865 1.00 93.69 73 THR A C 1
ATOM 574 O O . THR A 1 73 ? 7.014 -16.308 -2.684 1.00 93.69 73 THR A O 1
ATOM 577 N N . LYS A 1 74 ? 8.847 -14.986 -2.900 1.00 91.31 74 LYS A N 1
ATOM 578 C CA . LYS A 1 74 ? 9.889 -16.032 -2.904 1.00 91.31 74 LYS A CA 1
ATOM 579 C C . LYS A 1 74 ? 9.864 -16.936 -4.144 1.00 91.31 74 LYS A C 1
ATOM 581 O O . LYS A 1 74 ? 10.229 -18.105 -4.045 1.00 91.31 74 LYS A O 1
ATOM 586 N N . GLY A 1 75 ? 9.441 -16.401 -5.291 1.00 91.38 75 GLY A N 1
ATOM 587 C CA . GLY A 1 75 ? 9.418 -17.134 -6.560 1.00 91.38 75 GLY A CA 1
ATOM 588 C C . GLY A 1 75 ? 8.427 -18.295 -6.548 1.00 91.38 75 GLY A C 1
ATOM 589 O O . GLY A 1 75 ? 8.731 -19.370 -7.055 1.00 91.38 75 GLY A O 1
ATOM 590 N N . ALA A 1 76 ? 7.276 -18.114 -5.896 1.00 94.31 76 ALA A N 1
ATOM 591 C CA . ALA A 1 76 ? 6.254 -19.147 -5.866 1.00 94.31 76 ALA A CA 1
ATOM 592 C C . ALA A 1 76 ? 5.654 -19.348 -7.264 1.00 94.31 76 ALA A C 1
ATOM 594 O O . ALA A 1 76 ? 5.292 -18.381 -7.934 1.00 94.31 76 ALA A O 1
ATOM 595 N N . GLU A 1 77 ? 5.501 -20.611 -7.664 1.00 96.19 77 GLU A N 1
ATOM 596 C CA . GLU A 1 77 ? 4.762 -20.982 -8.871 1.00 96.19 77 GLU A CA 1
ATOM 597 C C . GLU A 1 77 ? 3.331 -20.434 -8.836 1.00 96.19 77 GLU A C 1
ATOM 599 O O . GLU A 1 77 ? 2.750 -20.230 -7.763 1.00 96.19 77 GLU A O 1
ATOM 604 N N . LEU A 1 78 ? 2.741 -20.231 -10.015 1.00 95.62 78 LEU A N 1
ATOM 605 C CA . LEU A 1 78 ? 1.438 -19.578 -10.149 1.00 95.62 78 LEU A CA 1
ATOM 606 C C . LEU A 1 78 ? 0.341 -20.250 -9.313 1.00 95.62 78 LEU A C 1
ATOM 608 O O . LEU A 1 78 ? -0.401 -19.557 -8.620 1.00 95.62 78 LEU A O 1
ATOM 612 N N . ASP A 1 79 ? 0.261 -21.580 -9.323 1.00 97.50 79 ASP A N 1
ATOM 613 C CA . ASP A 1 79 ? -0.758 -22.304 -8.553 1.00 97.50 79 ASP A CA 1
ATOM 614 C C . ASP A 1 79 ? -0.598 -22.064 -7.050 1.00 97.50 79 ASP A C 1
ATOM 616 O O . ASP A 1 79 ? -1.570 -21.807 -6.342 1.00 97.50 79 A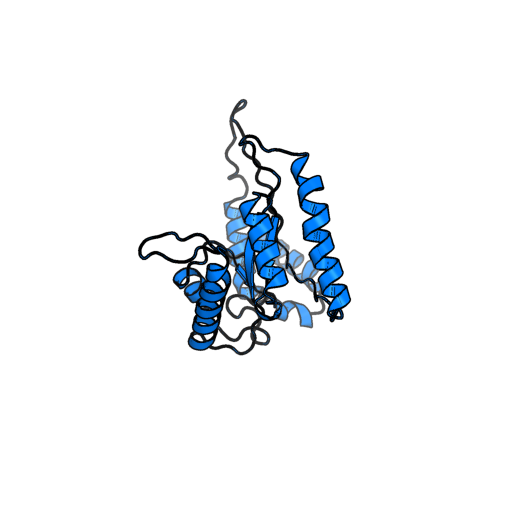SP A O 1
ATOM 620 N N . ARG A 1 80 ? 0.646 -22.011 -6.564 1.00 97.81 80 ARG A N 1
ATOM 621 C CA . ARG A 1 80 ? 0.928 -21.697 -5.163 1.00 97.81 80 ARG A CA 1
ATOM 622 C C . ARG A 1 80 ? 0.591 -20.247 -4.818 1.00 97.81 80 ARG A C 1
ATOM 624 O O . ARG A 1 80 ? 0.115 -19.978 -3.715 1.00 97.81 80 ARG A O 1
ATOM 631 N N . ALA A 1 81 ? 0.852 -19.310 -5.727 1.00 97.44 81 ALA A N 1
ATOM 632 C CA . ALA A 1 81 ? 0.462 -17.915 -5.554 1.00 97.44 81 ALA A CA 1
ATOM 633 C C . ALA A 1 81 ? -1.068 -17.778 -5.473 1.00 97.44 81 ALA A C 1
ATOM 635 O O . ALA A 1 81 ? -1.570 -17.089 -4.586 1.00 97.44 81 ALA A O 1
ATOM 636 N N . ARG A 1 82 ? -1.804 -18.506 -6.322 1.00 97.88 82 ARG A N 1
ATOM 637 C CA . ARG A 1 82 ? -3.273 -18.546 -6.314 1.00 97.88 82 ARG A CA 1
ATOM 638 C C . ARG A 1 82 ? -3.832 -19.142 -5.033 1.00 97.88 82 ARG A C 1
ATOM 640 O O . ARG A 1 82 ? -4.737 -18.559 -4.453 1.00 97.88 82 ARG A O 1
ATOM 647 N N . GLU A 1 83 ? -3.260 -20.243 -4.546 1.00 98.00 83 GLU A N 1
ATOM 648 C CA . GLU A 1 83 ? -3.631 -20.832 -3.252 1.00 98.00 83 GLU A CA 1
ATOM 649 C C . GLU A 1 83 ? -3.461 -19.836 -2.099 1.00 98.00 83 GLU A C 1
ATOM 651 O O . GLU A 1 83 ? -4.330 -19.723 -1.238 1.00 98.00 83 GLU A O 1
ATOM 656 N N . ARG A 1 84 ? -2.342 -19.099 -2.072 1.00 97.44 84 ARG A N 1
ATOM 657 C CA . ARG A 1 84 ? -2.079 -18.082 -1.042 1.00 97.44 84 ARG A CA 1
ATOM 658 C C . ARG A 1 84 ? -3.062 -16.921 -1.127 1.00 97.44 84 ARG A C 1
ATOM 660 O O . ARG A 1 84 ? -3.528 -16.460 -0.090 1.00 97.44 84 ARG A O 1
ATOM 667 N N . PHE A 1 85 ? -3.356 -16.456 -2.339 1.00 98.19 85 PHE A N 1
ATOM 668 C CA . PHE A 1 85 ? -4.339 -15.405 -2.569 1.00 98.19 85 PHE A CA 1
ATOM 669 C C . PHE A 1 85 ? -5.737 -15.849 -2.116 1.00 98.19 85 PHE A C 1
ATOM 671 O O . PHE A 1 85 ? -6.356 -15.173 -1.300 1.00 98.19 85 PHE A O 1
ATOM 678 N N . ALA A 1 86 ? -6.193 -17.023 -2.563 1.00 98.06 86 ALA A N 1
ATOM 679 C CA . ALA A 1 86 ? -7.486 -17.589 -2.184 1.00 98.06 86 ALA A CA 1
ATOM 680 C C . ALA A 1 86 ? -7.607 -17.763 -0.665 1.00 98.06 86 ALA A C 1
ATOM 682 O O . ALA A 1 86 ? -8.612 -17.375 -0.084 1.00 98.06 86 ALA A O 1
ATOM 683 N N . ALA A 1 87 ? -6.550 -18.236 0.004 1.00 97.88 87 ALA A N 1
ATOM 684 C CA . ALA A 1 87 ? -6.541 -18.352 1.459 1.00 97.88 87 ALA A CA 1
ATOM 685 C C . ALA A 1 87 ? -6.806 -17.012 2.168 1.00 97.88 87 ALA A C 1
ATOM 687 O O . ALA A 1 87 ? -7.494 -16.996 3.184 1.00 97.88 87 ALA A O 1
ATOM 688 N N . TRP A 1 88 ? -6.306 -15.888 1.647 1.00 97.25 88 TRP A N 1
ATOM 689 C CA . TRP A 1 88 ? -6.636 -14.569 2.194 1.00 97.25 88 TRP A CA 1
ATOM 690 C C . TRP A 1 88 ? -8.108 -14.215 1.992 1.00 97.25 88 TRP A C 1
ATOM 692 O O . TRP A 1 88 ? -8.767 -13.822 2.954 1.00 97.25 88 TRP A O 1
ATOM 702 N N . MET A 1 89 ? -8.622 -14.391 0.773 1.00 97.44 89 MET A N 1
ATOM 703 C CA . MET A 1 89 ? -10.014 -14.067 0.441 1.00 97.44 89 MET A CA 1
ATOM 704 C C . MET A 1 89 ? -11.012 -14.927 1.232 1.00 97.44 89 MET A C 1
ATOM 706 O O . MET A 1 89 ? -12.048 -14.431 1.660 1.00 97.44 89 MET A O 1
ATOM 710 N N . ASP A 1 90 ? -10.679 -16.196 1.480 1.00 97.81 90 ASP A N 1
ATOM 711 C CA . ASP A 1 90 ? -11.567 -17.151 2.147 1.00 97.81 90 ASP A CA 1
ATOM 712 C C . ASP A 1 90 ? -11.483 -17.081 3.679 1.00 97.81 90 ASP A C 1
ATOM 714 O O . ASP A 1 90 ? -12.481 -17.289 4.371 1.00 97.81 90 ASP A O 1
ATOM 718 N N . LEU A 1 91 ? -10.291 -16.830 4.238 1.00 98.19 91 LEU A N 1
ATOM 719 C CA . LEU A 1 91 ? -10.056 -16.951 5.682 1.00 98.19 91 LEU A CA 1
ATOM 720 C C . LEU A 1 91 ? -10.088 -15.613 6.421 1.00 98.19 91 LEU A C 1
ATOM 722 O O . LEU A 1 91 ? -10.426 -15.598 7.607 1.00 98.19 91 LEU A O 1
ATOM 726 N N . TYR A 1 92 ? -9.744 -14.498 5.769 1.00 97.44 92 TYR A N 1
ATOM 727 C CA . TYR A 1 92 ? -9.702 -13.203 6.449 1.00 97.44 92 TYR A CA 1
ATOM 728 C C . TYR A 1 92 ? -11.096 -12.654 6.789 1.00 97.44 92 TYR A C 1
ATOM 730 O O . TYR A 1 92 ? -11.301 -12.314 7.956 1.00 97.44 92 TYR A O 1
ATOM 738 N N . PRO A 1 93 ? -12.088 -12.627 5.874 1.00 97.56 93 PRO A N 1
ATOM 739 C CA . PRO A 1 93 ? -13.432 -12.138 6.192 1.00 97.56 93 PRO A CA 1
ATOM 740 C C . PRO A 1 93 ? -14.095 -12.814 7.405 1.00 97.56 93 PRO A C 1
ATOM 742 O O . PRO A 1 93 ? -14.534 -12.098 8.308 1.00 97.56 93 PRO A O 1
ATOM 745 N N . PRO A 1 94 ? -14.139 -14.161 7.529 1.00 98.06 94 PRO A N 1
ATOM 746 C CA . PRO A 1 94 ? -14.736 -14.791 8.707 1.00 98.06 94 PRO A CA 1
ATOM 747 C C . PRO A 1 94 ? -13.914 -14.571 9.984 1.00 98.06 94 PRO A C 1
ATOM 749 O O . PRO A 1 94 ? -14.478 -14.589 11.078 1.00 98.06 94 PRO A O 1
ATOM 752 N N . LEU A 1 95 ? -12.597 -14.361 9.885 1.00 97.19 95 LEU A N 1
ATOM 753 C CA . LEU A 1 95 ? -11.761 -14.000 11.030 1.00 97.19 95 LEU A CA 1
ATOM 754 C C . LEU A 1 95 ? -12.080 -12.577 11.511 1.00 97.19 95 LEU A C 1
ATOM 756 O O . LEU A 1 95 ? -12.408 -12.382 12.679 1.00 97.19 95 LEU A O 1
ATOM 760 N N . ALA A 1 96 ? -11.989 -11.593 10.616 1.00 96.69 96 ALA A N 1
ATOM 761 C CA . ALA A 1 96 ? -12.179 -10.179 10.923 1.00 96.69 96 ALA A CA 1
ATOM 762 C C . ALA A 1 96 ? -13.631 -9.861 11.309 1.00 96.69 96 ALA A C 1
ATOM 764 O O . ALA A 1 96 ? -13.864 -9.102 12.247 1.00 96.69 96 ALA A O 1
ATOM 765 N N . GLY A 1 97 ? -14.606 -10.509 10.661 1.00 97.44 97 GLY A N 1
ATOM 766 C CA . GLY A 1 97 ? -16.040 -10.312 10.893 1.00 97.44 97 GLY A CA 1
ATOM 767 C C . GLY A 1 97 ? -16.518 -10.622 12.316 1.00 97.44 97 GLY A C 1
ATOM 768 O O . GLY A 1 97 ? -17.609 -10.212 12.704 1.00 97.44 97 GLY A O 1
ATOM 769 N N . GLN A 1 98 ? -15.704 -11.309 13.123 1.00 97.94 98 GLN A N 1
ATOM 770 C CA . GLN A 1 98 ? -15.980 -11.572 14.540 1.00 97.94 98 GLN A CA 1
ATOM 771 C C . GLN A 1 98 ? -15.758 -10.346 15.441 1.00 97.94 98 GLN A C 1
ATOM 773 O O . GLN A 1 98 ? -16.136 -10.374 16.613 1.00 97.94 98 GLN A O 1
ATOM 778 N N . PHE A 1 99 ? -15.137 -9.285 14.919 1.00 96.19 99 PHE A N 1
ATOM 779 C CA . PHE A 1 99 ? -14.740 -8.104 15.678 1.00 96.19 99 PHE A CA 1
ATOM 780 C C . PHE A 1 99 ? -15.284 -6.830 15.031 1.00 96.19 99 PHE A C 1
ATOM 782 O O . PHE A 1 99 ? -15.354 -6.728 13.809 1.00 96.19 99 PHE A O 1
ATOM 789 N N . THR A 1 100 ? -15.621 -5.837 15.851 1.00 96.06 100 THR A N 1
ATOM 790 C CA . THR A 1 100 ? -16.011 -4.493 15.403 1.00 96.06 100 THR A CA 1
ATOM 791 C C . THR A 1 100 ? -15.406 -3.440 16.324 1.00 96.06 100 THR A C 1
ATOM 793 O O . THR A 1 100 ? -15.394 -3.628 17.544 1.00 96.06 100 THR A O 1
ATOM 796 N N . ASP A 1 101 ? -14.919 -2.341 15.755 1.00 93.44 101 ASP A N 1
ATOM 797 C CA . ASP A 1 101 ? -14.447 -1.177 16.503 1.00 93.44 101 ASP A CA 1
ATOM 798 C C . ASP A 1 101 ? -15.614 -0.327 17.054 1.00 93.44 101 ASP A C 1
ATOM 800 O O . ASP A 1 101 ? -16.792 -0.674 16.922 1.00 93.44 101 ASP A O 1
ATOM 804 N N . ALA A 1 102 ? -15.288 0.795 17.704 1.00 91.75 102 ALA A N 1
ATOM 805 C CA . ALA A 1 102 ? -16.276 1.711 18.281 1.00 91.75 102 ALA A CA 1
ATOM 806 C C . ALA A 1 102 ? -17.189 2.387 17.235 1.00 91.75 102 ALA A C 1
ATOM 808 O O . ALA A 1 102 ? -18.229 2.932 17.600 1.00 91.75 102 ALA A O 1
ATOM 809 N N . GLU A 1 103 ? -16.819 2.338 15.955 1.00 91.81 103 GLU A N 1
ATOM 810 C CA . GLU A 1 103 ? -17.588 2.859 14.823 1.00 91.81 103 GLU A CA 1
ATOM 811 C C . GLU A 1 103 ? -18.291 1.739 14.036 1.00 91.81 103 GLU A C 1
ATOM 813 O O . GLU A 1 103 ? -18.927 1.996 13.016 1.00 91.81 103 GLU A O 1
ATOM 818 N N . GLY A 1 104 ? -18.221 0.494 14.521 1.00 93.81 104 GLY A N 1
ATOM 819 C CA . GLY A 1 104 ? -18.855 -0.659 13.891 1.00 93.81 104 GLY A CA 1
ATOM 820 C C . GLY A 1 104 ? -18.090 -1.219 12.692 1.00 93.81 104 GLY A C 1
ATOM 821 O O . GLY A 1 104 ? -18.647 -2.039 11.965 1.00 93.81 104 GLY A O 1
ATOM 822 N N . ARG A 1 105 ? -16.833 -0.815 12.471 1.00 93.69 105 ARG A N 1
ATOM 823 C CA . ARG A 1 105 ? -15.998 -1.355 11.390 1.00 93.69 105 ARG A CA 1
ATOM 824 C C . ARG A 1 105 ? -15.279 -2.618 11.833 1.00 93.69 105 ARG A C 1
ATOM 826 O O . ARG A 1 105 ? -14.766 -2.693 12.950 1.00 93.69 105 ARG A O 1
ATOM 833 N N . HIS A 1 106 ? -15.191 -3.592 10.937 1.00 95.56 106 HIS A N 1
ATOM 834 C CA . HIS A 1 106 ? -14.304 -4.738 11.116 1.00 95.56 106 HIS A CA 1
ATOM 835 C C . HIS A 1 106 ? -12.834 -4.291 11.092 1.00 95.56 106 HIS A C 1
ATOM 837 O O . HIS A 1 106 ? -12.535 -3.206 10.582 1.00 95.56 106 HIS A O 1
ATOM 843 N N . PRO A 1 107 ? -11.894 -5.098 11.616 1.00 94.56 107 PRO A N 1
ATOM 844 C CA . PRO A 1 107 ? -10.480 -4.911 11.320 1.00 94.56 107 PRO A CA 1
ATOM 845 C C . PRO A 1 107 ? -10.280 -4.754 9.807 1.00 94.56 107 PRO A C 1
ATOM 847 O O . PRO A 1 107 ? -10.757 -5.584 9.037 1.00 94.56 107 PRO A O 1
ATOM 850 N N . GLN A 1 108 ? -9.625 -3.666 9.404 1.00 93.06 108 GLN A N 1
ATOM 851 C CA . GLN A 1 108 ? -9.316 -3.378 8.005 1.00 93.06 108 GLN A CA 1
ATOM 852 C C . GLN A 1 108 ? -7.899 -3.853 7.701 1.00 93.06 108 GLN A C 1
ATOM 854 O O . GLN A 1 108 ? -6.975 -3.578 8.474 1.00 93.06 108 GLN A O 1
ATOM 859 N N . HIS A 1 109 ? -7.718 -4.543 6.579 1.00 93.69 109 HIS A N 1
ATOM 860 C CA . HIS A 1 109 ? -6.398 -4.898 6.076 1.00 93.69 109 HIS A CA 1
ATOM 861 C C . HIS A 1 109 ? -5.990 -3.985 4.914 1.00 93.69 109 HIS A C 1
ATOM 863 O O . HIS A 1 109 ? -6.719 -3.879 3.933 1.00 93.69 109 HIS A O 1
ATOM 869 N N . GLY A 1 110 ? -4.808 -3.368 4.991 1.00 92.94 110 GLY A N 1
ATOM 870 C CA . GLY A 1 110 ? -4.212 -2.667 3.851 1.00 92.94 110 GLY A CA 1
ATOM 871 C C . GLY A 1 110 ? -3.556 -3.670 2.904 1.00 92.94 110 GLY A C 1
ATOM 872 O O . GLY A 1 110 ? -2.521 -4.252 3.233 1.00 92.94 110 GLY A O 1
ATOM 873 N N . PHE A 1 111 ? -4.158 -3.925 1.746 1.00 96.00 111 PHE A N 1
ATOM 874 C CA . PHE A 1 111 ? -3.616 -4.825 0.729 1.00 96.00 111 PHE A CA 1
ATOM 875 C C . PHE A 1 111 ? -2.711 -4.051 -0.233 1.00 96.00 111 PHE A C 1
ATOM 877 O O . PHE A 1 111 ? -3.122 -3.685 -1.330 1.00 96.00 111 PHE A O 1
ATOM 884 N N . PHE A 1 112 ? -1.460 -3.814 0.167 1.00 97.31 112 PHE A N 1
ATOM 885 C CA . PHE A 1 112 ? -0.468 -3.141 -0.674 1.00 97.31 112 PHE A CA 1
ATOM 886 C C . PHE A 1 112 ? 0.006 -4.074 -1.801 1.00 97.31 112 PHE A C 1
ATOM 888 O O . PHE A 1 112 ? 0.888 -4.919 -1.604 1.00 97.31 112 PHE A O 1
ATOM 895 N N . PHE A 1 113 ? -0.609 -3.951 -2.979 1.00 97.50 113 PHE A N 1
ATOM 896 C CA . PHE A 1 113 ? -0.536 -4.941 -4.056 1.00 97.50 113 PHE A CA 1
ATOM 897 C C . PHE A 1 113 ? 0.228 -4.433 -5.292 1.00 97.50 113 PHE A C 1
ATOM 899 O O . PHE A 1 113 ? -0.142 -3.398 -5.861 1.00 97.50 113 PHE A O 1
ATOM 906 N N . PRO A 1 114 ? 1.263 -5.156 -5.769 1.00 96.75 114 PRO A N 1
ATOM 907 C CA . PRO A 1 114 ? 2.134 -4.617 -6.798 1.00 96.75 114 PRO A CA 1
ATOM 908 C C . PRO A 1 114 ? 1.713 -4.935 -8.238 1.00 96.75 114 PRO A C 1
ATOM 910 O O . PRO A 1 114 ? 1.259 -6.045 -8.538 1.00 96.75 114 PRO A O 1
ATOM 913 N N . PRO A 1 115 ? 1.954 -4.001 -9.181 1.00 96.44 115 PRO A N 1
ATOM 914 C CA . PRO A 1 115 ? 1.441 -4.090 -10.546 1.00 96.44 115 PRO A CA 1
ATOM 915 C C . PRO A 1 115 ? 1.997 -5.263 -11.355 1.00 96.44 115 PRO A C 1
ATOM 917 O O . PRO A 1 115 ? 1.350 -5.693 -12.309 1.00 96.44 115 PRO A O 1
ATOM 920 N N . HIS A 1 116 ? 3.166 -5.799 -10.996 1.00 94.19 116 HIS A N 1
ATOM 921 C CA . HIS A 1 116 ? 3.768 -6.949 -11.678 1.00 94.19 116 HIS A CA 1
ATOM 922 C C . HIS A 1 116 ? 3.100 -8.288 -11.306 1.00 94.19 116 HIS A C 1
ATOM 924 O O . HIS A 1 116 ? 3.256 -9.269 -12.033 1.00 94.19 116 HIS A O 1
ATOM 930 N N . TYR A 1 117 ? 2.322 -8.338 -10.214 1.00 95.25 117 TYR A N 1
ATOM 931 C CA . TYR A 1 117 ? 1.442 -9.470 -9.898 1.00 95.25 117 TYR A CA 1
ATOM 932 C C . TYR A 1 117 ? 0.020 -9.289 -10.435 1.00 95.25 117 TYR A C 1
ATOM 934 O O . TYR A 1 117 ? -0.816 -10.162 -10.191 1.00 95.25 117 TYR A O 1
ATOM 942 N N . PHE A 1 118 ? -0.263 -8.206 -11.171 1.00 96.19 118 PHE A N 1
ATOM 943 C CA . PHE A 1 118 ? -1.602 -7.917 -11.671 1.00 96.19 118 PHE A CA 1
ATOM 944 C C . PHE A 1 118 ? -2.178 -9.089 -12.469 1.00 96.19 118 PHE A C 1
ATOM 946 O O . PHE A 1 118 ? -1.605 -9.570 -13.451 1.00 96.19 118 PHE A O 1
ATOM 953 N N . ARG A 1 119 ? -3.356 -9.521 -12.032 1.00 96.31 119 ARG A N 1
ATOM 954 C CA . ARG A 1 119 ? -4.235 -10.467 -12.709 1.00 96.31 119 ARG A CA 1
ATOM 955 C C . ARG A 1 119 ? -5.651 -10.006 -12.429 1.00 96.31 119 ARG A C 1
ATOM 957 O O . ARG A 1 119 ? -5.942 -9.627 -11.297 1.00 96.31 119 ARG A O 1
ATOM 964 N N . GLU A 1 120 ? -6.521 -10.095 -13.426 1.00 97.38 120 GLU A N 1
ATOM 965 C CA . GLU A 1 120 ? -7.936 -9.743 -13.274 1.00 97.38 120 GLU A CA 1
ATOM 966 C C . GLU A 1 120 ? -8.575 -10.492 -12.090 1.00 97.38 120 GLU A C 1
ATOM 968 O O . GLU A 1 120 ? -9.238 -9.886 -11.256 1.00 97.38 120 GLU A O 1
ATOM 973 N N . GLU A 1 121 ? -8.264 -11.787 -11.938 1.00 97.00 121 GLU A N 1
ATOM 974 C CA . GLU A 1 121 ? -8.725 -12.619 -10.815 1.00 97.00 121 GLU A CA 1
ATOM 975 C C . GLU A 1 121 ? -8.307 -12.072 -9.435 1.00 97.00 121 GLU A C 1
ATOM 977 O O . GLU A 1 121 ? -9.090 -12.131 -8.489 1.00 97.00 121 GLU A O 1
ATOM 982 N N . TYR A 1 122 ? -7.098 -11.512 -9.312 1.00 97.94 122 TYR A N 1
ATOM 983 C CA . TYR A 1 122 ? -6.615 -10.943 -8.052 1.00 97.94 122 TYR A CA 1
ATOM 984 C C . TYR A 1 122 ? -7.233 -9.577 -7.794 1.00 97.94 122 TYR A C 1
ATOM 986 O O . TYR A 1 122 ? -7.672 -9.310 -6.681 1.00 97.94 122 TYR A O 1
ATOM 994 N N . MET A 1 123 ? -7.313 -8.733 -8.823 1.00 98.00 123 MET A N 1
ATOM 995 C CA . MET A 1 123 ? -7.880 -7.397 -8.682 1.00 98.00 123 MET A CA 1
ATOM 996 C C . MET A 1 123 ? -9.371 -7.447 -8.326 1.00 98.00 123 MET A C 1
ATOM 998 O O . MET A 1 123 ? -9.808 -6.724 -7.439 1.00 98.00 123 MET A O 1
ATOM 1002 N N . LEU A 1 124 ? -10.141 -8.355 -8.937 1.00 97.94 124 LEU A N 1
ATOM 1003 C CA . LEU A 1 124 ? -11.547 -8.572 -8.583 1.00 97.94 124 LEU A CA 1
ATOM 1004 C C . LEU A 1 124 ? -11.718 -9.088 -7.148 1.00 97.94 124 LEU A C 1
ATOM 1006 O O . LEU A 1 124 ? -12.639 -8.661 -6.455 1.00 97.94 124 LEU A O 1
ATOM 1010 N N . GLY A 1 125 ? -10.846 -9.996 -6.694 1.00 97.88 125 GLY A N 1
ATOM 1011 C CA . GLY A 1 125 ? -10.876 -10.482 -5.313 1.00 97.88 125 GLY A CA 1
ATOM 1012 C C . GLY A 1 125 ? -10.584 -9.368 -4.307 1.00 97.88 125 GLY A C 1
ATOM 1013 O O . GLY A 1 125 ? -11.335 -9.195 -3.351 1.00 97.88 125 GLY A O 1
ATOM 1014 N N . LEU A 1 126 ? -9.547 -8.570 -4.572 1.00 97.94 126 LEU A N 1
ATOM 1015 C CA . LEU A 1 126 ? -9.160 -7.413 -3.765 1.00 97.94 126 LEU A CA 1
ATOM 1016 C C . LEU A 1 126 ? -10.264 -6.348 -3.711 1.00 97.94 126 LEU A C 1
ATOM 1018 O O . LEU A 1 126 ? -10.729 -6.012 -2.627 1.00 97.94 126 LEU A O 1
ATOM 1022 N N . ALA A 1 127 ? -10.796 -5.926 -4.861 1.00 97.62 127 ALA A N 1
ATOM 1023 C CA . ALA A 1 127 ? -11.939 -5.012 -4.915 1.00 97.62 127 ALA A CA 1
ATOM 1024 C C . ALA A 1 127 ? -13.169 -5.572 -4.171 1.00 97.62 127 ALA A C 1
ATOM 1026 O O . ALA A 1 127 ? -13.933 -4.832 -3.550 1.00 97.62 127 ALA A O 1
ATOM 1027 N N . GLY A 1 128 ? -13.354 -6.896 -4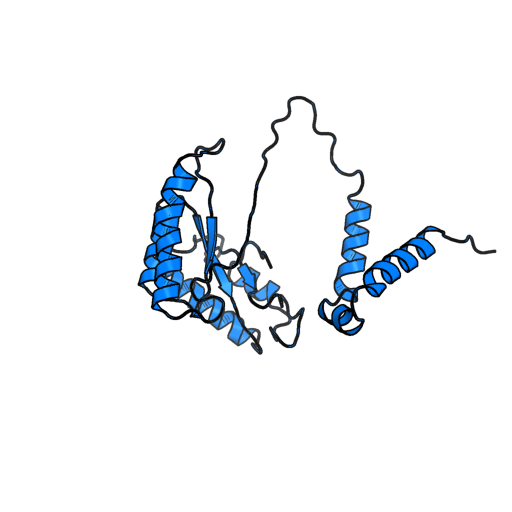.190 1.00 97.38 128 GLY A N 1
ATOM 1028 C CA . GLY A 1 128 ? -14.374 -7.578 -3.401 1.00 97.38 128 GLY A CA 1
ATOM 1029 C C . GLY A 1 128 ? -14.163 -7.450 -1.889 1.00 97.38 128 GLY A C 1
ATOM 1030 O O . GLY A 1 128 ? -15.144 -7.297 -1.162 1.00 97.38 128 GLY A O 1
ATOM 1031 N N . MET A 1 129 ? -12.921 -7.505 -1.403 1.00 97.00 129 MET A N 1
ATOM 1032 C CA . MET A 1 129 ? -12.586 -7.282 0.013 1.00 97.00 129 MET A CA 1
ATOM 1033 C C . MET A 1 129 ? -12.859 -5.837 0.425 1.00 97.00 129 MET A C 1
ATOM 1035 O O . MET A 1 129 ? -13.466 -5.610 1.476 1.00 97.00 129 MET A O 1
ATOM 1039 N N . ASP A 1 130 ? -12.477 -4.893 -0.435 1.00 95.62 130 ASP A N 1
ATOM 1040 C CA . ASP A 1 130 ? -12.683 -3.461 -0.230 1.00 95.62 130 ASP A CA 1
ATOM 1041 C C . ASP A 1 130 ? -14.180 -3.146 -0.120 1.00 95.62 130 ASP A C 1
ATOM 1043 O O . ASP A 1 130 ? -14.644 -2.546 0.851 1.00 95.62 130 ASP A O 1
ATOM 1047 N N . TRP A 1 131 ? -14.981 -3.653 -1.063 1.00 95.69 131 TRP A N 1
ATOM 1048 C CA . TRP A 1 131 ? -16.431 -3.456 -1.072 1.00 95.69 131 TRP A CA 1
ATOM 1049 C C . TRP A 1 131 ? -17.142 -4.080 0.137 1.00 95.69 131 TRP A C 1
ATOM 1051 O O . TRP A 1 131 ? -18.134 -3.543 0.632 1.00 95.69 131 TRP A O 1
ATOM 1061 N N . GLN A 1 132 ? -16.649 -5.220 0.623 1.00 95.50 132 GLN A N 1
ATOM 1062 C CA . GLN A 1 132 ? -17.196 -5.887 1.807 1.00 95.50 132 GLN A CA 1
ATOM 1063 C C . GLN A 1 132 ? -16.774 -5.217 3.126 1.00 95.50 132 GLN A C 1
ATOM 1065 O O . GLN A 1 132 ? -17.277 -5.605 4.181 1.00 95.50 132 GLN A O 1
ATOM 1070 N N . GLY A 1 133 ? -15.885 -4.219 3.088 1.00 95.50 133 GLY A N 1
ATOM 1071 C CA . GLY A 1 133 ? -15.401 -3.523 4.278 1.00 95.50 133 GLY A CA 1
ATOM 1072 C C . GLY A 1 133 ? -14.451 -4.371 5.124 1.00 95.50 133 GLY A C 1
ATOM 1073 O O . GLY A 1 133 ? -14.485 -4.278 6.353 1.00 95.50 133 GLY A O 1
ATOM 1074 N N . PHE A 1 134 ? -13.638 -5.219 4.487 1.00 96.12 134 PHE A N 1
ATOM 1075 C CA . PHE A 1 134 ? -12.575 -5.992 5.144 1.00 96.12 134 PHE A CA 1
ATOM 1076 C C . PHE A 1 134 ? -11.170 -5.447 4.860 1.00 96.12 134 PHE A C 1
ATOM 1078 O O . PHE A 1 134 ? -10.179 -5.976 5.362 1.00 96.12 134 PHE A O 1
ATOM 1085 N N . GLY A 1 135 ? -11.043 -4.386 4.077 1.00 93.50 135 GLY A N 1
ATOM 1086 C CA . GLY A 1 135 ? -9.751 -3.790 3.803 1.00 93.50 135 GLY A CA 1
ATOM 1087 C C . GLY A 1 135 ? -9.817 -2.694 2.767 1.00 93.50 135 GLY A C 1
ATOM 1088 O O . GLY A 1 135 ? -10.897 -2.253 2.382 1.00 93.50 135 GLY A O 1
ATOM 1089 N N . GLU A 1 136 ? -8.635 -2.267 2.354 1.00 94.56 136 GLU A N 1
ATOM 1090 C CA . GLU A 1 136 ? -8.446 -1.324 1.263 1.00 94.56 136 GLU A CA 1
ATOM 1091 C C . GLU A 1 136 ? -7.225 -1.754 0.452 1.00 94.56 136 GLU A C 1
ATOM 1093 O O . GLU A 1 136 ? -6.181 -2.113 1.013 1.00 94.56 136 GLU A O 1
ATOM 1098 N N . THR A 1 137 ? -7.364 -1.767 -0.870 1.00 96.94 137 THR A N 1
ATOM 1099 C CA . THR A 1 137 ? -6.267 -2.082 -1.780 1.00 96.94 137 THR A CA 1
ATOM 1100 C C . THR A 1 137 ? -5.419 -0.847 -2.019 1.00 96.94 137 THR A C 1
ATOM 1102 O O . THR A 1 137 ? -5.900 0.164 -2.522 1.00 96.94 137 THR A O 1
ATOM 1105 N N . GLU A 1 138 ? -4.132 -0.968 -1.707 1.00 96.94 138 GLU A N 1
ATOM 1106 C CA . GLU A 1 138 ? -3.161 0.119 -1.772 1.00 96.94 138 GLU A CA 1
ATOM 1107 C C . GLU A 1 138 ? -1.997 -0.208 -2.705 1.00 96.94 138 GLU A C 1
ATOM 1109 O O . GLU A 1 138 ? -1.830 -1.347 -3.159 1.00 96.94 138 GLU A O 1
ATOM 1114 N N . LEU A 1 139 ? -1.171 0.791 -3.019 1.00 97.44 139 LEU A N 1
ATOM 1115 C CA . LEU A 1 139 ? -0.098 0.614 -3.986 1.00 97.44 139 LEU A CA 1
ATOM 1116 C C . LEU A 1 139 ? 1.203 0.166 -3.320 1.00 97.44 139 LEU A C 1
ATOM 1118 O O . LEU A 1 139 ? 1.839 0.887 -2.558 1.00 97.44 139 LEU A O 1
ATOM 1122 N N . HIS A 1 140 ? 1.654 -1.017 -3.708 1.00 96.44 140 HIS A N 1
ATOM 1123 C CA . HIS A 1 140 ? 3.022 -1.467 -3.501 1.00 96.44 140 HIS A CA 1
ATOM 1124 C C . HIS A 1 140 ? 3.769 -1.376 -4.828 1.00 96.44 140 HIS A C 1
ATOM 1126 O O . HIS A 1 140 ? 3.307 -1.932 -5.818 1.00 96.44 140 HIS A O 1
ATOM 1132 N N . LEU A 1 141 ? 4.930 -0.728 -4.885 1.00 96.56 141 LEU A N 1
ATOM 1133 C CA . LEU A 1 141 ? 5.701 -0.658 -6.124 1.00 96.56 141 LEU A CA 1
ATOM 1134 C C . LEU A 1 141 ? 7.137 -1.135 -5.938 1.00 96.56 141 LEU A C 1
ATOM 1136 O O . LEU A 1 141 ? 7.887 -0.611 -5.120 1.00 96.56 141 LEU A O 1
ATOM 1140 N N . HIS A 1 142 ? 7.527 -2.101 -6.766 1.00 94.69 142 HIS A N 1
ATOM 1141 C CA . HIS A 1 142 ? 8.933 -2.387 -7.032 1.00 94.69 142 HIS A CA 1
ATOM 1142 C C . HIS A 1 142 ? 9.334 -1.647 -8.291 1.00 94.69 142 HIS A C 1
ATOM 1144 O O . HIS A 1 142 ? 8.723 -1.859 -9.339 1.00 94.69 142 HIS A O 1
ATOM 1150 N N . HIS A 1 143 ? 10.366 -0.823 -8.185 1.00 93.50 143 HIS A N 1
ATOM 1151 C CA . HIS A 1 143 ? 10.989 -0.160 -9.319 1.00 93.50 143 HIS A CA 1
ATOM 1152 C C . HIS A 1 143 ? 12.484 0.016 -9.063 1.00 93.50 143 HIS A C 1
ATOM 1154 O O . HIS A 1 143 ? 12.919 -0.009 -7.911 1.00 93.50 143 HIS A O 1
ATOM 1160 N N . ASP A 1 144 ? 13.266 0.076 -10.134 1.00 90.75 144 ASP A N 1
ATOM 1161 C CA . ASP A 1 144 ? 14.721 0.203 -10.087 1.00 90.75 144 ASP A CA 1
ATOM 1162 C C . ASP A 1 144 ? 15.224 0.846 -11.383 1.00 90.75 144 ASP A C 1
ATOM 1164 O O . ASP A 1 144 ? 14.782 0.491 -12.479 1.00 90.75 144 ASP A O 1
ATOM 1168 N N . GLY A 1 145 ? 16.166 1.780 -11.256 1.00 85.50 145 GLY A N 1
ATOM 1169 C CA . GLY A 1 145 ? 16.764 2.498 -12.380 1.00 85.50 145 GLY A CA 1
ATOM 1170 C C . GLY A 1 145 ? 15.803 3.429 -13.123 1.00 85.50 145 GLY A C 1
ATOM 1171 O O . GLY A 1 145 ? 16.070 3.770 -14.279 1.00 85.50 145 GLY A O 1
ATOM 1172 N N . ASP A 1 146 ? 14.704 3.833 -12.489 1.00 93.06 146 ASP A N 1
ATOM 1173 C CA . ASP A 1 146 ? 13.721 4.726 -13.087 1.00 93.06 146 ASP A CA 1
ATOM 1174 C C . ASP A 1 146 ? 14.200 6.185 -13.126 1.00 93.06 146 ASP A C 1
ATOM 1176 O O . ASP A 1 146 ? 15.126 6.612 -12.436 1.00 93.06 146 ASP A O 1
ATOM 1180 N N . THR A 1 147 ? 13.535 6.978 -13.963 1.00 95.62 147 THR A N 1
ATOM 1181 C CA . THR A 1 147 ? 13.615 8.442 -13.959 1.00 95.62 147 THR A CA 1
ATOM 1182 C C . THR A 1 147 ? 12.320 9.019 -13.397 1.00 95.62 147 THR A C 1
ATOM 1184 O O . THR A 1 147 ? 11.281 8.360 -13.417 1.00 95.62 147 THR A O 1
ATOM 1187 N N . SER A 1 148 ? 12.325 10.294 -13.002 1.00 97.31 148 SER A N 1
ATOM 1188 C CA . SER A 1 148 ? 11.116 11.002 -12.555 1.00 97.31 148 SER A CA 1
ATOM 1189 C C . SER A 1 148 ? 9.945 10.885 -13.545 1.00 97.31 148 SER A C 1
ATOM 1191 O O . SER A 1 148 ? 8.786 10.789 -13.146 1.00 97.31 148 SER A O 1
ATOM 1193 N N . ALA A 1 149 ? 10.236 10.874 -14.852 1.00 97.50 149 ALA A N 1
ATOM 1194 C CA . ALA A 1 149 ? 9.221 10.764 -15.896 1.00 97.50 149 ALA A CA 1
ATOM 1195 C C . ALA A 1 149 ? 8.669 9.336 -16.038 1.00 97.50 149 ALA A C 1
ATOM 1197 O O . ALA A 1 149 ? 7.460 9.167 -16.188 1.00 97.50 149 ALA A O 1
ATOM 1198 N N . THR A 1 150 ? 9.535 8.318 -15.985 1.00 96.94 150 THR A N 1
ATOM 1199 C CA . THR A 1 150 ? 9.113 6.916 -16.126 1.00 96.94 150 THR A CA 1
ATOM 1200 C C . THR A 1 150 ? 8.383 6.414 -14.884 1.00 96.94 150 THR A C 1
ATOM 1202 O O . THR A 1 150 ? 7.331 5.798 -15.033 1.00 96.94 150 THR A O 1
ATOM 1205 N N . LEU A 1 151 ? 8.836 6.788 -13.680 1.00 97.56 151 LEU A N 1
ATOM 1206 C CA . LEU A 1 151 ? 8.117 6.497 -12.437 1.00 97.56 151 LEU A CA 1
ATOM 1207 C C . LEU A 1 151 ? 6.719 7.124 -12.441 1.00 97.56 151 LEU A C 1
ATOM 1209 O O . LEU A 1 151 ? 5.739 6.458 -12.117 1.00 97.56 151 LEU A O 1
ATOM 1213 N N . ARG A 1 152 ? 6.603 8.399 -12.837 1.00 98.00 152 ARG A N 1
ATOM 1214 C CA . ARG A 1 152 ? 5.301 9.074 -12.917 1.00 98.00 152 ARG A CA 1
ATOM 1215 C C . ARG A 1 152 ? 4.346 8.355 -13.863 1.00 98.00 152 ARG A C 1
ATOM 1217 O O . ARG A 1 152 ? 3.212 8.101 -13.477 1.00 98.00 152 ARG A O 1
ATOM 1224 N N . ALA A 1 153 ? 4.808 8.016 -15.066 1.00 97.75 153 ALA A N 1
ATOM 1225 C CA . ALA A 1 153 ? 3.988 7.307 -16.042 1.00 97.75 153 ALA A CA 1
ATOM 1226 C C . ALA A 1 153 ? 3.534 5.937 -15.509 1.00 97.75 153 ALA A C 1
ATOM 1228 O O . ALA A 1 153 ? 2.363 5.592 -15.634 1.00 97.75 153 ALA A O 1
ATOM 1229 N N . LEU A 1 154 ? 4.435 5.194 -14.855 1.00 97.25 154 LEU A N 1
ATOM 1230 C CA . LEU A 1 154 ? 4.126 3.902 -14.241 1.00 97.25 154 LEU A CA 1
ATOM 1231 C C . LEU A 1 154 ? 3.074 4.022 -13.129 1.00 97.25 154 LEU A C 1
ATOM 1233 O O . LEU A 1 154 ? 2.165 3.192 -13.053 1.00 97.25 154 LEU A O 1
ATOM 1237 N N . LEU A 1 155 ? 3.186 5.045 -12.277 1.00 97.88 155 LEU A N 1
ATOM 1238 C CA . LEU A 1 155 ? 2.201 5.333 -11.235 1.00 97.88 155 LEU A CA 1
ATOM 1239 C C . LEU A 1 155 ? 0.843 5.668 -11.855 1.00 97.88 155 LEU A C 1
ATOM 1241 O O . LEU A 1 155 ? -0.143 5.022 -11.521 1.00 97.88 155 LEU A O 1
ATOM 1245 N N . GLU A 1 156 ? 0.791 6.628 -12.778 1.00 96.88 156 GLU A N 1
ATOM 1246 C CA . GLU A 1 156 ? -0.455 7.065 -13.420 1.00 96.88 156 GLU A CA 1
ATOM 1247 C C . GLU A 1 156 ? -1.157 5.901 -14.144 1.00 96.88 156 GLU A C 1
ATOM 1249 O O . GLU A 1 156 ? -2.335 5.655 -13.887 1.00 96.88 156 GLU A O 1
ATOM 1254 N N . GLU A 1 157 ? -0.425 5.101 -14.929 1.00 97.25 157 GLU A N 1
ATOM 1255 C CA . GLU A 1 157 ? -0.963 3.906 -15.598 1.00 97.25 157 GLU A CA 1
ATOM 1256 C C . GLU A 1 157 ? -1.487 2.871 -14.590 1.00 97.25 157 GLU A C 1
ATOM 1258 O O . GLU A 1 157 ? -2.568 2.302 -14.763 1.00 97.25 157 GLU A O 1
ATOM 1263 N N . THR A 1 158 ? -0.741 2.621 -13.509 1.00 97.62 158 THR A N 1
ATOM 1264 C CA . THR A 1 158 ? -1.143 1.639 -12.493 1.00 97.62 158 THR A CA 1
ATOM 1265 C C . THR A 1 158 ? -2.404 2.083 -11.754 1.00 97.62 158 THR A C 1
ATOM 1267 O O . THR A 1 158 ? -3.310 1.270 -11.557 1.00 97.62 158 THR A O 1
ATOM 1270 N N . LEU A 1 159 ? -2.479 3.362 -11.373 1.00 97.38 159 LEU A N 1
ATOM 1271 C CA . LEU A 1 159 ? -3.630 3.942 -10.682 1.00 97.38 159 LEU A CA 1
ATOM 1272 C C . LEU A 1 159 ? -4.885 3.895 -11.556 1.00 97.38 159 LEU A C 1
ATOM 1274 O O . LEU A 1 159 ? -5.950 3.516 -11.070 1.00 97.38 159 LEU A O 1
ATOM 1278 N N . GLU A 1 160 ? -4.767 4.237 -12.842 1.00 95.94 160 GLU A N 1
ATOM 1279 C CA . GLU A 1 160 ? -5.879 4.141 -13.792 1.00 95.94 160 GLU A CA 1
ATOM 1280 C C . GLU A 1 160 ? -6.344 2.693 -13.959 1.00 95.94 160 GLU A C 1
ATOM 1282 O O . GLU A 1 160 ? -7.535 2.414 -13.815 1.00 95.94 160 GLU A O 1
ATOM 1287 N N . ARG A 1 161 ? -5.408 1.757 -14.152 1.00 97.31 161 ARG A N 1
ATOM 1288 C CA . ARG A 1 161 ? -5.720 0.334 -14.326 1.00 97.31 161 ARG A CA 1
ATOM 1289 C C . ARG A 1 161 ? -6.430 -0.272 -13.119 1.00 97.31 161 ARG A C 1
ATOM 1291 O O . ARG A 1 161 ? -7.338 -1.077 -13.286 1.00 97.31 161 ARG A O 1
ATOM 1298 N N . TYR A 1 162 ? -6.015 0.061 -11.900 1.00 97.38 162 TYR A N 1
ATOM 1299 C CA . TYR A 1 162 ? -6.671 -0.447 -10.688 1.00 97.38 162 TYR A CA 1
ATOM 1300 C C . TYR A 1 162 ? -8.052 0.201 -10.511 1.00 97.38 162 TYR A C 1
ATOM 1302 O O . TYR A 1 162 ? -9.017 -0.475 -10.152 1.00 97.38 162 TYR A O 1
ATOM 1310 N N . ALA A 1 163 ? -8.182 1.487 -10.850 1.00 95.62 163 ALA A N 1
ATOM 1311 C CA . ALA A 1 163 ? -9.444 2.211 -10.763 1.00 95.62 163 ALA A CA 1
ATOM 1312 C C . ALA A 1 163 ? -10.552 1.676 -11.681 1.00 95.62 163 ALA A C 1
ATOM 1314 O O . ALA A 1 163 ? -11.729 1.839 -11.352 1.00 95.62 163 ALA A O 1
ATOM 1315 N N . GLU A 1 164 ? -10.215 0.994 -12.779 1.00 96.19 164 GLU A N 1
ATOM 1316 C CA . GLU A 1 164 ? -11.191 0.272 -13.613 1.00 96.19 164 GLU A CA 1
ATOM 1317 C C . GLU A 1 164 ? -11.976 -0.793 -12.825 1.00 96.19 164 GLU A C 1
ATOM 1319 O O . GLU A 1 164 ? -13.119 -1.095 -13.166 1.00 96.19 164 GLU A O 1
ATOM 1324 N N . TYR A 1 165 ? -11.398 -1.312 -11.738 1.00 97.12 165 TYR A N 1
ATOM 1325 C CA . TYR A 1 165 ? -12.004 -2.315 -10.858 1.00 97.12 165 TYR A CA 1
ATOM 1326 C C . TYR A 1 165 ? -12.668 -1.703 -9.618 1.00 97.12 165 TYR A C 1
ATOM 1328 O O . TYR A 1 165 ? -13.139 -2.431 -8.748 1.00 97.12 165 TYR A O 1
ATOM 1336 N N . GLY A 1 166 ? -12.721 -0.370 -9.531 1.00 94.25 166 GLY A N 1
ATOM 1337 C CA . GLY A 1 166 ? -13.269 0.345 -8.378 1.00 94.25 166 GLY A CA 1
ATOM 1338 C C . GLY A 1 166 ? -12.288 0.525 -7.219 1.00 94.25 166 GLY A C 1
ATOM 1339 O O . GLY A 1 166 ? -12.707 0.972 -6.155 1.00 94.25 166 GLY A O 1
ATOM 1340 N N . VAL A 1 167 ? -11.004 0.217 -7.423 1.00 94.88 167 VAL A N 1
ATOM 1341 C CA . VAL A 1 167 ? -9.938 0.482 -6.447 1.00 94.88 167 VAL A CA 1
ATOM 1342 C C . VAL A 1 167 ? -9.531 1.963 -6.490 1.00 94.88 167 VAL A C 1
ATOM 1344 O O . VAL A 1 167 ? -9.579 2.602 -7.540 1.00 94.88 167 VAL A O 1
ATOM 1347 N N . PHE A 1 168 ? -9.120 2.506 -5.342 1.00 94.06 168 PHE A N 1
ATOM 1348 C CA . PHE A 1 168 ? -8.798 3.916 -5.090 1.00 94.06 168 PHE A CA 1
ATOM 1349 C C . PHE A 1 168 ? -9.982 4.884 -5.118 1.00 94.06 168 PHE A C 1
ATOM 1351 O O . PHE A 1 168 ? -10.651 5.119 -6.134 1.00 94.06 168 PHE A O 1
ATOM 1358 N N . GLN A 1 169 ? -10.160 5.569 -3.993 1.00 89.19 169 GLN A N 1
ATOM 1359 C CA . GLN A 1 169 ? -11.100 6.674 -3.896 1.00 89.19 169 GLN A CA 1
ATOM 1360 C C . GLN A 1 169 ? -10.619 7.888 -4.697 1.00 89.19 169 GLN A C 1
ATOM 1362 O O . GLN A 1 169 ? -9.426 8.145 -4.837 1.00 89.19 169 GLN A O 1
ATOM 1367 N N . CYS A 1 170 ? -11.566 8.680 -5.193 1.00 91.56 170 CYS A N 1
ATOM 1368 C CA . CYS A 1 170 ? -11.283 9.990 -5.770 1.00 91.56 170 CYS A CA 1
ATOM 1369 C C . CYS A 1 170 ? -11.336 11.062 -4.677 1.00 91.56 170 CYS A C 1
ATOM 1371 O O . CYS A 1 170 ? -12.368 11.209 -4.023 1.00 91.56 170 CYS A O 1
ATOM 1373 N N . GLN A 1 171 ? -10.265 11.837 -4.501 1.00 89.56 171 GLN A N 1
ATOM 1374 C CA . GLN A 1 171 ? -10.206 12.922 -3.518 1.00 89.56 171 GLN A CA 1
ATOM 1375 C C . GLN A 1 171 ? -9.471 14.160 -4.059 1.00 89.56 171 GLN A C 1
ATOM 1377 O O . GLN A 1 171 ? -8.692 14.084 -5.010 1.00 89.56 171 GLN A O 1
ATOM 1382 N N . GLY A 1 172 ? -9.710 15.306 -3.415 1.00 83.31 172 GLY A N 1
ATOM 1383 C CA . GLY A 1 172 ? -9.001 16.564 -3.671 1.00 83.31 172 GLY A CA 1
ATOM 1384 C C . GLY A 1 172 ? -9.552 17.421 -4.817 1.00 83.31 172 GLY A C 1
ATOM 1385 O O . GLY A 1 172 ? -10.537 17.079 -5.466 1.00 83.31 172 GLY A O 1
ATOM 1386 N N . GLU A 1 173 ? -8.893 18.564 -5.027 1.00 84.62 173 GLU A N 1
ATOM 1387 C CA . GLU A 1 173 ? -9.112 19.503 -6.134 1.00 84.62 173 GLU A CA 1
ATOM 1388 C C . GLU A 1 173 ? -7.733 19.899 -6.715 1.00 84.62 173 GLU A C 1
ATOM 1390 O O . GLU A 1 173 ? -6.938 20.520 -5.999 1.00 84.62 173 GLU A O 1
ATOM 1395 N N . PRO A 1 174 ? -7.401 19.532 -7.968 1.00 86.12 174 PRO A N 1
ATOM 1396 C CA . PRO A 1 174 ? -8.195 18.698 -8.873 1.00 86.12 174 PRO A CA 1
ATOM 1397 C C . PRO A 1 174 ? -8.361 17.271 -8.336 1.00 86.12 174 PRO A C 1
ATOM 1399 O O . PRO A 1 174 ? -7.526 16.791 -7.568 1.00 86.12 174 PRO A O 1
ATOM 1402 N N . VAL A 1 175 ? -9.436 16.601 -8.758 1.00 89.69 175 VAL A N 1
ATOM 1403 C CA . VAL A 1 175 ? -9.741 15.222 -8.354 1.00 89.69 175 VAL A CA 1
ATOM 1404 C C . VAL A 1 175 ? -8.619 14.279 -8.790 1.00 89.69 175 VAL A C 1
ATOM 1406 O O . VAL A 1 175 ? -8.273 14.227 -9.971 1.00 89.69 175 VAL A O 1
ATOM 1409 N N . LYS A 1 176 ? -8.079 13.513 -7.839 1.00 91.75 176 LYS A N 1
ATOM 1410 C CA . LYS A 1 176 ? -7.053 12.483 -8.057 1.00 91.75 176 LYS A CA 1
ATOM 1411 C C . LYS A 1 176 ? -7.431 11.189 -7.350 1.00 91.75 176 LYS A C 1
ATOM 1413 O O . LYS A 1 176 ? -8.264 11.196 -6.444 1.00 91.75 176 LYS A O 1
ATOM 1418 N N . ARG A 1 177 ? -6.799 10.085 -7.750 1.00 94.88 177 ARG A N 1
ATOM 1419 C CA . ARG A 1 177 ? -6.853 8.827 -7.000 1.00 94.88 177 ARG A CA 1
ATOM 1420 C C . ARG A 1 177 ? -6.055 8.996 -5.712 1.00 94.88 177 ARG A C 1
ATOM 1422 O O . ARG A 1 177 ? -4.895 9.387 -5.767 1.00 94.88 177 ARG A O 1
ATOM 1429 N N . ALA A 1 178 ? -6.694 8.759 -4.575 1.00 95.62 178 ALA A N 1
ATOM 1430 C CA . ALA A 1 178 ? -6.043 8.714 -3.278 1.00 95.62 178 ALA A CA 1
ATOM 1431 C C . ALA A 1 178 ? -5.543 7.292 -3.035 1.00 95.62 178 ALA A C 1
ATOM 1433 O O . ALA A 1 178 ? -6.306 6.343 -3.212 1.00 95.62 178 ALA A O 1
ATOM 1434 N N . TYR A 1 179 ? -4.274 7.170 -2.660 1.00 97.00 179 TYR A N 1
ATOM 1435 C CA . TYR A 1 179 ? -3.645 5.886 -2.376 1.00 97.00 179 TYR A CA 1
ATOM 1436 C C . TYR A 1 179 ? -2.549 6.024 -1.311 1.00 97.00 179 TYR A C 1
ATOM 1438 O O . TYR A 1 179 ? -1.924 7.078 -1.166 1.00 97.00 179 TYR A O 1
ATOM 1446 N N . GLY A 1 180 ? -2.326 4.963 -0.555 1.00 96.31 180 GLY A N 1
ATOM 1447 C CA . GLY A 1 180 ? -1.158 4.719 0.269 1.00 96.31 180 GLY A CA 1
ATOM 1448 C C . GLY A 1 180 ? -0.081 4.002 -0.539 1.00 96.31 180 GLY A C 1
ATOM 1449 O O . GLY A 1 180 ? -0.374 3.226 -1.452 1.00 96.31 180 GLY A O 1
ATOM 1450 N N . PHE A 1 181 ? 1.180 4.256 -0.202 1.00 97.44 181 PHE A N 1
ATOM 1451 C CA . PHE A 1 181 ? 2.324 3.729 -0.939 1.00 97.44 181 PHE A CA 1
ATOM 1452 C C . PHE A 1 181 ? 3.287 2.937 -0.052 1.00 97.44 181 PHE A C 1
ATOM 1454 O O . PHE A 1 181 ? 3.566 3.340 1.075 1.00 97.44 181 PHE A O 1
ATOM 1461 N N . ILE A 1 182 ? 3.838 1.848 -0.592 1.00 96.06 182 ILE A N 1
ATOM 1462 C CA . ILE A 1 182 ? 5.058 1.204 -0.089 1.00 96.06 182 ILE A CA 1
ATOM 1463 C C . ILE A 1 182 ? 6.039 1.008 -1.241 1.00 96.06 182 ILE A C 1
ATOM 1465 O O . ILE A 1 182 ? 5.696 0.433 -2.282 1.00 96.06 182 ILE A O 1
ATOM 1469 N N . HIS A 1 183 ? 7.291 1.384 -1.007 1.00 95.31 183 HIS A N 1
ATOM 1470 C CA . HIS A 1 183 ? 8.400 1.063 -1.885 1.00 95.31 183 HIS A CA 1
ATOM 1471 C C . HIS A 1 183 ? 8.924 -0.354 -1.604 1.00 95.31 183 HIS A C 1
ATOM 1473 O O . HIS A 1 183 ? 9.643 -0.591 -0.634 1.00 95.31 183 HIS A O 1
ATOM 1479 N N . GLY A 1 184 ? 8.672 -1.293 -2.515 1.00 92.69 184 GLY A N 1
ATOM 1480 C CA . GLY A 1 184 ? 8.994 -2.716 -2.334 1.00 92.69 184 GLY A CA 1
ATOM 1481 C C . GLY A 1 184 ? 10.478 -3.034 -2.142 1.00 92.69 184 GLY A C 1
ATOM 1482 O O . GLY A 1 184 ? 10.843 -3.974 -1.434 1.00 92.69 184 GLY A O 1
ATOM 1483 N N . ASN A 1 185 ? 11.357 -2.205 -2.712 1.00 92.00 185 ASN A N 1
ATOM 1484 C CA . ASN A 1 185 ? 12.808 -2.320 -2.539 1.00 92.00 185 ASN A CA 1
ATOM 1485 C C . ASN A 1 185 ? 13.386 -1.593 -1.306 1.00 92.00 185 ASN A C 1
ATOM 1487 O O . ASN A 1 185 ? 14.608 -1.618 -1.110 1.00 92.00 185 ASN A O 1
ATOM 1491 N N . TRP A 1 186 ? 12.550 -0.966 -0.466 1.00 90.69 186 TRP A N 1
ATOM 1492 C CA . TRP A 1 186 ? 12.992 -0.175 0.695 1.00 90.69 186 TRP A CA 1
ATOM 1493 C C . TRP A 1 186 ? 14.002 0.916 0.309 1.00 90.69 186 TRP A C 1
ATOM 1495 O O . TRP A 1 186 ? 15.045 1.072 0.949 1.00 90.69 186 TRP A O 1
ATOM 1505 N N . ALA A 1 187 ? 13.730 1.601 -0.803 1.00 91.06 187 ALA A N 1
ATOM 1506 C CA . ALA A 1 187 ? 14.658 2.526 -1.452 1.00 91.06 187 ALA A CA 1
ATOM 1507 C C . ALA A 1 187 ? 14.028 3.895 -1.749 1.00 91.06 187 ALA A C 1
ATOM 1509 O O . ALA A 1 187 ? 14.539 4.625 -2.597 1.00 91.06 187 ALA A O 1
ATOM 1510 N N . LEU A 1 188 ? 12.964 4.245 -1.012 1.00 91.88 188 LEU A N 1
ATOM 1511 C CA . LEU A 1 188 ? 12.193 5.476 -1.177 1.00 91.88 188 LEU A CA 1
ATOM 1512 C C . LEU A 1 188 ? 13.082 6.712 -1.311 1.00 91.88 188 LEU A C 1
ATOM 1514 O O . LEU A 1 188 ? 14.039 6.872 -0.543 1.00 91.88 188 LEU A O 1
ATOM 1518 N N . ASP A 1 189 ? 12.732 7.566 -2.271 1.00 92.44 189 ASP A N 1
ATOM 1519 C CA . ASP A 1 189 ? 13.388 8.844 -2.566 1.00 92.44 189 ASP A CA 1
ATOM 1520 C C . ASP A 1 189 ? 14.894 8.679 -2.793 1.00 92.44 189 ASP A C 1
ATOM 1522 O O . ASP A 1 189 ? 15.728 9.451 -2.316 1.00 92.44 189 ASP A O 1
ATOM 1526 N N . ASN A 1 190 ? 15.240 7.600 -3.497 1.00 90.00 190 ASN A N 1
ATOM 1527 C CA . ASN A 1 190 ? 16.603 7.206 -3.817 1.00 90.00 190 ASN A CA 1
ATOM 1528 C C . ASN A 1 190 ? 17.513 6.992 -2.595 1.00 90.00 190 ASN A C 1
ATOM 1530 O O . ASN A 1 190 ? 18.734 7.154 -2.678 1.00 90.00 190 ASN A O 1
ATOM 1534 N N . SER A 1 191 ? 16.945 6.591 -1.453 1.00 87.12 191 SER A N 1
ATOM 1535 C CA . SER A 1 191 ? 17.716 6.283 -0.236 1.00 87.12 191 SER A CA 1
ATOM 1536 C C . SER A 1 191 ? 18.705 5.125 -0.422 1.00 87.12 191 SER A C 1
ATOM 1538 O O . SER A 1 191 ? 19.693 5.041 0.316 1.00 87.12 191 SER A O 1
ATOM 1540 N N . ARG A 1 192 ? 18.470 4.273 -1.431 1.00 86.12 192 ARG A N 1
ATOM 1541 C CA . ARG A 1 192 ? 19.379 3.222 -1.910 1.00 86.12 192 ARG A CA 1
ATOM 1542 C C . ARG A 1 192 ? 19.525 3.321 -3.437 1.00 86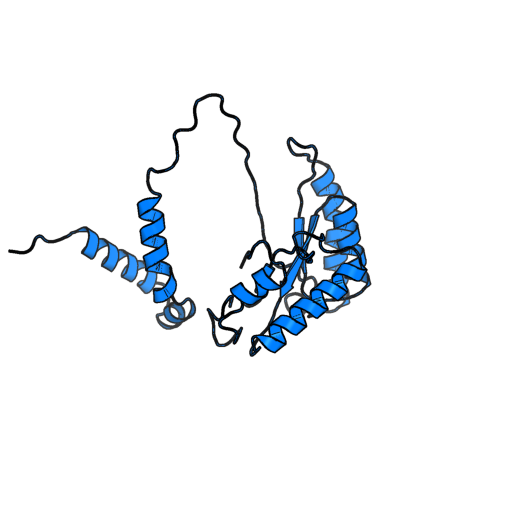.12 192 ARG A C 1
ATOM 1544 O O . ARG A 1 192 ? 18.677 2.789 -4.154 1.00 86.12 192 ARG A O 1
ATOM 1551 N N . PRO A 1 193 ? 20.569 4.005 -3.943 1.00 84.19 193 PRO A N 1
ATOM 1552 C CA . PRO A 1 193 ? 20.715 4.318 -5.367 1.00 84.19 193 PRO A CA 1
ATOM 1553 C C . PRO A 1 193 ? 20.702 3.125 -6.317 1.00 84.19 193 PRO A C 1
ATOM 1555 O O . PRO A 1 193 ? 20.373 3.274 -7.488 1.00 84.19 193 PRO A O 1
ATOM 1558 N N . GLU A 1 194 ? 21.069 1.947 -5.824 1.00 84.75 194 GLU A N 1
ATOM 1559 C CA . GLU A 1 194 ? 21.083 0.708 -6.590 1.00 84.75 194 GLU A CA 1
ATOM 1560 C C . GLU A 1 194 ? 19.709 0.011 -6.696 1.00 84.75 194 GLU A C 1
ATOM 1562 O O . GLU A 1 194 ? 19.654 -1.094 -7.224 1.00 84.75 194 GLU A O 1
ATOM 1567 N N . PHE A 1 195 ? 18.641 0.621 -6.157 1.00 85.31 195 PHE A N 1
ATOM 1568 C CA . PHE A 1 195 ? 17.290 0.045 -6.081 1.00 85.31 195 PHE A CA 1
ATOM 1569 C C . PHE A 1 195 ? 16.137 1.049 -6.326 1.00 85.31 195 PHE A C 1
ATOM 1571 O O . PHE A 1 195 ? 14.997 0.744 -5.970 1.00 85.31 195 PHE A O 1
ATOM 1578 N N . CYS A 1 196 ? 16.410 2.251 -6.849 1.00 85.94 196 CYS A N 1
ATOM 1579 C CA . CYS A 1 196 ? 15.391 3.287 -7.101 1.00 85.94 196 CYS A CA 1
ATOM 1580 C C . CYS A 1 196 ? 15.757 4.161 -8.315 1.00 85.94 196 CYS A C 1
ATOM 1582 O O . CYS A 1 196 ? 15.201 3.986 -9.394 1.00 85.94 196 CYS A O 1
ATOM 1584 N N . GLY A 1 197 ? 16.729 5.072 -8.173 1.00 87.25 197 GLY A N 1
ATOM 1585 C CA . GLY A 1 197 ? 17.175 5.977 -9.244 1.00 87.25 197 GLY A CA 1
ATOM 1586 C C . GLY A 1 197 ? 16.484 7.350 -9.284 1.00 87.25 197 GLY A C 1
ATOM 1587 O O . GLY A 1 197 ? 16.944 8.234 -10.011 1.00 87.25 197 GLY A O 1
ATOM 1588 N N . VAL A 1 198 ? 15.445 7.581 -8.469 1.00 93.19 198 VAL A N 1
ATOM 1589 C CA . VAL A 1 198 ? 14.588 8.782 -8.533 1.00 93.19 198 VAL A CA 1
ATOM 1590 C C . VAL A 1 198 ? 14.706 9.647 -7.271 1.00 93.19 198 VAL A C 1
ATOM 1592 O O . VAL A 1 198 ? 14.223 9.282 -6.207 1.00 93.19 198 VAL A O 1
ATOM 1595 N N . ASN A 1 199 ? 15.329 10.826 -7.388 1.00 93.75 199 ASN A N 1
ATOM 1596 C CA . ASN A 1 199 ? 15.593 11.734 -6.253 1.00 93.75 199 ASN A CA 1
ATOM 1597 C C . ASN A 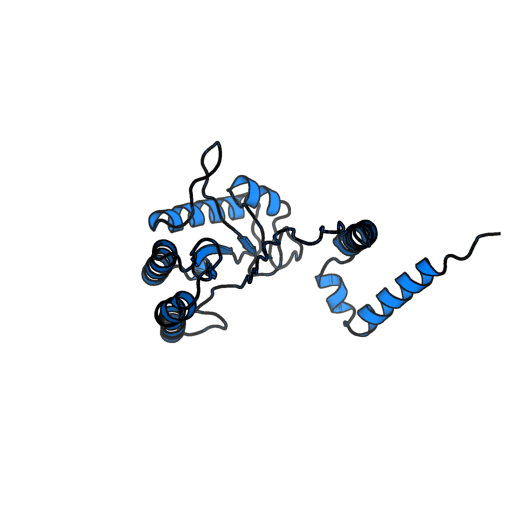1 199 ? 14.397 12.614 -5.829 1.00 93.75 199 ASN A C 1
ATOM 1599 O O . ASN A 1 199 ? 14.535 13.417 -4.909 1.00 93.75 199 ASN A O 1
ATOM 1603 N N . ASP A 1 200 ? 13.285 12.572 -6.561 1.00 94.94 200 ASP A N 1
ATOM 1604 C CA . ASP A 1 200 ? 12.073 13.358 -6.304 1.00 94.94 200 ASP A CA 1
ATOM 1605 C C . ASP A 1 200 ? 10.815 12.477 -6.210 1.00 94.94 200 ASP A C 1
ATOM 1607 O O . ASP A 1 200 ? 9.694 12.953 -6.414 1.00 94.94 200 ASP A O 1
ATOM 1611 N N . GLU A 1 201 ? 10.992 11.198 -5.868 1.00 96.06 201 GLU A N 1
ATOM 1612 C CA . GLU A 1 201 ? 9.924 10.204 -5.752 1.00 96.06 201 GLU A CA 1
ATOM 1613 C C . GLU A 1 201 ? 8.825 10.666 -4.793 1.00 96.06 201 GLU A C 1
ATOM 1615 O O . GLU A 1 201 ? 7.652 10.642 -5.160 1.00 96.06 201 GLU A O 1
ATOM 1620 N N . LEU A 1 202 ? 9.171 11.199 -3.615 1.00 96.12 202 LEU A N 1
ATOM 1621 C CA . LEU A 1 202 ? 8.174 11.717 -2.665 1.00 96.12 202 LEU A CA 1
ATOM 1622 C C . LEU A 1 202 ? 7.326 12.855 -3.253 1.00 96.12 202 LEU A C 1
ATOM 1624 O O . LEU A 1 202 ? 6.133 12.983 -2.953 1.00 96.12 202 LEU A O 1
ATOM 1628 N N . THR A 1 203 ? 7.931 13.693 -4.099 1.00 97.00 203 THR A N 1
ATOM 1629 C CA . THR A 1 203 ? 7.213 14.777 -4.782 1.00 97.00 203 THR A CA 1
ATOM 1630 C C . THR A 1 203 ? 6.245 14.204 -5.811 1.00 97.00 203 THR A C 1
ATOM 1632 O O . THR A 1 203 ? 5.083 14.612 -5.838 1.00 97.00 203 THR A O 1
ATOM 1635 N N . ILE A 1 204 ? 6.689 13.224 -6.601 1.00 97.69 204 ILE A N 1
ATOM 1636 C CA . ILE A 1 204 ? 5.866 12.541 -7.606 1.00 97.69 204 ILE A CA 1
ATOM 1637 C C . ILE A 1 204 ? 4.698 11.800 -6.944 1.00 97.69 204 ILE A C 1
ATOM 1639 O O . ILE A 1 204 ? 3.559 11.947 -7.390 1.00 97.69 204 ILE A O 1
ATOM 1643 N N . LEU A 1 205 ? 4.945 11.066 -5.855 1.00 97.25 205 LEU A N 1
ATOM 1644 C CA . LEU A 1 205 ? 3.916 10.367 -5.080 1.00 97.25 205 LEU A CA 1
ATOM 1645 C C . LEU A 1 205 ? 2.830 11.346 -4.620 1.00 97.25 205 LEU A C 1
ATOM 1647 O O . LEU A 1 205 ? 1.650 11.167 -4.921 1.00 97.25 205 LEU A O 1
ATOM 1651 N N . ARG A 1 206 ? 3.219 12.451 -3.974 1.00 95.69 206 ARG A N 1
ATOM 1652 C CA . ARG A 1 206 ? 2.268 13.488 -3.546 1.00 95.69 206 ARG A CA 1
ATOM 1653 C C . ARG A 1 206 ? 1.491 14.076 -4.725 1.00 95.69 206 ARG A C 1
ATOM 1655 O O . ARG A 1 206 ? 0.292 14.326 -4.630 1.00 95.69 206 ARG A O 1
ATOM 1662 N N . GLU A 1 207 ? 2.168 14.348 -5.835 1.00 95.31 207 GLU A N 1
ATOM 1663 C CA . GLU A 1 207 ? 1.545 14.956 -7.009 1.00 95.31 207 GLU A CA 1
ATOM 1664 C C . GLU A 1 207 ? 0.589 14.018 -7.745 1.00 95.31 207 GLU A C 1
ATOM 1666 O O . GLU A 1 207 ? -0.350 14.505 -8.371 1.00 95.31 207 GLU A O 1
ATOM 1671 N N . THR A 1 208 ? 0.781 12.708 -7.643 1.00 95.75 208 THR A N 1
ATOM 1672 C CA . THR A 1 208 ? -0.107 11.696 -8.235 1.00 95.75 208 THR A CA 1
ATOM 1673 C C . THR A 1 208 ? -1.253 11.290 -7.304 1.00 95.75 208 THR A C 1
ATOM 1675 O O . THR A 1 208 ? -2.205 10.674 -7.767 1.00 95.75 208 THR A O 1
ATOM 1678 N N . GLY A 1 209 ? -1.229 11.713 -6.033 1.00 95.88 209 GLY A N 1
ATOM 1679 C CA . GLY A 1 209 ? -2.338 11.532 -5.086 1.00 95.88 209 GLY A CA 1
ATOM 1680 C C . GLY A 1 209 ? -2.030 10.644 -3.879 1.00 95.88 209 GLY A C 1
ATOM 1681 O O . GLY A 1 209 ? -2.948 10.305 -3.134 1.00 95.88 209 GLY A O 1
ATOM 1682 N N . CYS A 1 210 ? -0.759 10.304 -3.645 1.00 96.69 210 CYS A N 1
ATOM 1683 C CA . CYS A 1 210 ? -0.354 9.556 -2.462 1.00 96.69 210 CYS A CA 1
ATOM 1684 C C . CYS A 1 210 ? -0.648 10.360 -1.188 1.00 96.69 210 CYS A C 1
ATOM 1686 O O . CYS A 1 210 ? -0.137 11.475 -1.022 1.00 96.69 210 CYS A O 1
ATOM 1688 N N . TYR A 1 211 ? -1.459 9.807 -0.285 1.00 94.69 211 TYR A N 1
ATOM 1689 C CA . TYR A 1 211 ? -1.780 10.449 0.993 1.00 94.69 211 TYR A CA 1
ATOM 1690 C C . TYR A 1 211 ? -0.806 10.057 2.113 1.00 94.69 211 TYR A C 1
ATOM 1692 O O . TYR A 1 211 ? -0.723 10.753 3.128 1.00 94.69 211 TYR A O 1
ATOM 1700 N N . GLY A 1 212 ? -0.071 8.957 1.944 1.00 93.94 212 GLY A N 1
ATOM 1701 C CA . GLY A 1 212 ? 0.863 8.448 2.937 1.00 93.94 212 GLY A CA 1
ATOM 1702 C C . GLY A 1 212 ? 1.808 7.407 2.352 1.00 93.94 212 GLY A C 1
ATOM 1703 O O . GLY A 1 212 ? 1.375 6.472 1.684 1.00 93.94 212 GLY A O 1
ATOM 1704 N N . ASP A 1 213 ? 3.095 7.578 2.633 1.00 93.50 213 ASP A N 1
ATOM 1705 C CA . ASP A 1 213 ? 4.105 6.542 2.442 1.00 93.50 213 ASP A CA 1
ATOM 1706 C C . ASP A 1 213 ? 4.249 5.716 3.730 1.00 93.50 213 ASP A C 1
ATOM 1708 O O . ASP A 1 213 ? 4.207 6.257 4.841 1.00 93.50 213 ASP A O 1
ATOM 1712 N N . PHE A 1 214 ? 4.393 4.405 3.554 1.00 92.62 214 PHE A N 1
ATOM 1713 C CA . PHE A 1 214 ? 4.503 3.410 4.615 1.00 92.62 214 PHE A CA 1
ATOM 1714 C C . PHE A 1 214 ? 5.731 2.495 4.439 1.00 92.62 214 PHE A C 1
ATOM 1716 O O . PHE A 1 214 ? 5.742 1.386 4.981 1.00 92.62 214 PHE A O 1
ATOM 1723 N N . THR A 1 215 ? 6.736 2.951 3.679 1.00 89.38 215 THR A N 1
ATOM 1724 C CA . THR A 1 215 ? 8.055 2.306 3.545 1.00 89.38 215 THR A CA 1
ATOM 1725 C C . THR A 1 215 ? 8.855 2.417 4.846 1.00 89.38 215 THR A C 1
ATOM 1727 O O . THR A 1 215 ? 9.511 1.423 5.225 1.00 89.38 215 THR A O 1
#

Radius of gyration: 21.65 Å; chains: 1; bounding box: 58×49×50 Å

Foldseek 3Di:
DDDDDVVVVVVVVVVCVVCVPDPVVCVLLQPCVVPVVVVVVVVVVCVVVPPPDDPPDDDDDDDDDDDAQFLCPPNDDPVSSVVSLVCCLPPQCVVQVVDADPVRATAADEHAYEPVPDDPVNLLSQLVCVVVRRYAYAHEYFDFQDELVRLLVVLLVSLVVSVVNVHFDFDDVVTAGAHEYEHPQNQPCNSPNGGHVYNCRVVSCVVRHYPYYDD